Protein AF-A0A564Z6P2-F1 (afdb_monomer_lite)

Foldseek 3Di:
DLVVVVVVVPVVPVPDPDPDDDPLVVVLLVLLVPDDDDDDPPDPDPVLNNVSLSSLLCLLVAADPVDRVHHPLVSNLSSLVSLLSLLLDALQPPDPHSVSSLSSLLSLLLSLLVQLQHPDPSSNVSSLVSLLSSLQSLLVQLPDDDDPVNVDDPVRSVSSNVRSLVSCCSRPVPRNVVSLVVQCVPDDDPSNLSSLSSLVSNLVRCCVRYPVSVLVVLQADPPDPVDPPDDHSGLSVLCSDPDPVSVVSSVVSVVVCVVPVVVSVVVVVVVVVPPD

InterPro domains:
  IPR052575 Small subunit processome component 20 [PTHR17695] (49-258)

pLDDT: mean 75.29, std 18.82, range [30.3, 97.62]

Organism: Hymenolepis diminuta (NCBI:txid6216)

Structure (mmCIF, N/CA/C/O backbone):
data_AF-A0A564Z6P2-F1
#
_entry.id   AF-A0A564Z6P2-F1
#
loop_
_atom_site.group_PDB
_atom_site.id
_atom_site.type_symbol
_atom_site.label_atom_id
_atom_site.label_alt_id
_atom_site.label_comp_id
_atom_site.label_asym_id
_atom_site.label_entity_id
_atom_site.label_seq_id
_atom_site.pdbx_PDB_ins_code
_atom_site.Cartn_x
_atom_site.Cartn_y
_atom_site.Cartn_z
_atom_site.occupancy
_atom_site.B_iso_or_equiv
_atom_site.auth_seq_id
_atom_site.auth_comp_id
_atom_site.auth_asym_id
_atom_site.auth_atom_id
_atom_site.pdbx_PDB_model_num
ATOM 1 N N . GLN A 1 1 ? 8.360 -8.375 20.225 1.00 31.91 1 GLN A N 1
ATOM 2 C CA . GLN A 1 1 ? 7.892 -7.051 20.701 1.00 31.91 1 GLN A CA 1
ATOM 3 C C . GLN A 1 1 ? 6.413 -6.813 20.375 1.00 31.91 1 GLN A C 1
ATOM 5 O O . GLN A 1 1 ? 5.662 -6.619 21.317 1.00 31.91 1 GLN A O 1
ATOM 10 N N . LEU A 1 2 ? 5.945 -6.955 19.123 1.00 31.48 2 LEU A N 1
ATOM 11 C CA . LEU A 1 2 ? 4.514 -6.804 18.780 1.00 31.48 2 LEU A CA 1
ATOM 12 C C . LEU A 1 2 ? 3.583 -7.790 19.532 1.00 31.48 2 LEU A C 1
ATOM 14 O O . LEU A 1 2 ? 2.595 -7.378 20.128 1.00 31.48 2 LEU A O 1
ATOM 18 N N . LEU A 1 3 ? 3.962 -9.073 19.610 1.00 30.94 3 LEU A N 1
ATOM 19 C CA . LEU A 1 3 ? 3.243 -10.108 20.378 1.00 30.94 3 LEU A CA 1
ATOM 20 C C . LEU A 1 3 ? 3.207 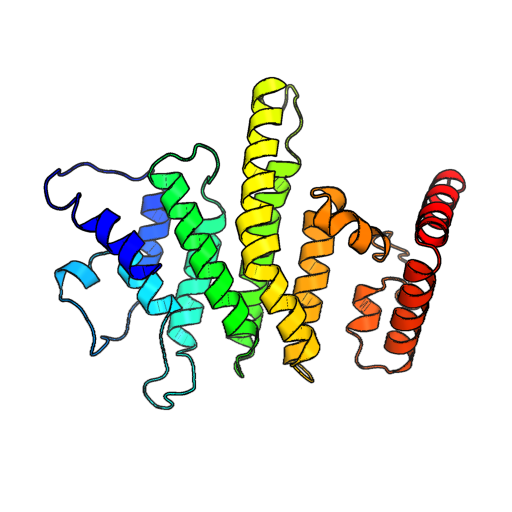-9.836 21.898 1.00 30.94 3 LEU A C 1
ATOM 22 O O . LEU A 1 3 ? 2.240 -10.186 22.565 1.00 30.94 3 LEU A O 1
ATOM 26 N N . SER A 1 4 ? 4.224 -9.156 22.441 1.00 30.30 4 SER A N 1
ATOM 27 C CA . SER A 1 4 ? 4.278 -8.752 23.856 1.00 30.30 4 SER A CA 1
ATOM 28 C C . SER A 1 4 ? 3.384 -7.536 24.135 1.00 30.30 4 SER A C 1
ATOM 30 O O . SER A 1 4 ? 2.721 -7.493 25.168 1.00 30.30 4 SER A O 1
ATOM 32 N N . CYS A 1 5 ? 3.274 -6.595 23.189 1.00 34.38 5 CYS A N 1
ATOM 33 C CA . CYS A 1 5 ? 2.309 -5.495 23.276 1.00 34.38 5 CYS A CA 1
ATOM 34 C C . CYS A 1 5 ? 0.852 -5.982 23.191 1.00 34.38 5 CYS A C 1
ATOM 36 O O . CYS A 1 5 ? -0.020 -5.406 23.836 1.00 34.38 5 CYS A O 1
ATOM 38 N N . LEU A 1 6 ? 0.591 -7.050 22.432 1.00 39.44 6 LEU A N 1
ATOM 39 C CA . LEU A 1 6 ? -0.745 -7.630 22.261 1.00 39.44 6 LEU A CA 1
ATOM 40 C C . LEU A 1 6 ? -1.160 -8.537 23.433 1.00 39.44 6 LEU A C 1
ATOM 42 O O . LEU A 1 6 ? -2.331 -8.528 23.811 1.00 39.44 6 LEU A O 1
ATOM 46 N N . GLY A 1 7 ? -0.211 -9.234 24.074 1.00 37.19 7 GLY A N 1
ATOM 47 C CA . GLY A 1 7 ? -0.461 -10.011 25.297 1.00 37.19 7 GLY A CA 1
ATOM 48 C C . GLY A 1 7 ? -1.018 -9.163 26.448 1.00 37.19 7 GLY A C 1
ATOM 49 O O . GLY A 1 7 ? -1.955 -9.576 27.126 1.00 37.19 7 GLY A O 1
ATOM 50 N N . ASN A 1 8 ? -0.548 -7.920 26.591 1.00 36.16 8 ASN A N 1
ATOM 51 C CA . ASN A 1 8 ? -1.037 -6.995 27.621 1.00 36.16 8 ASN A CA 1
ATOM 52 C C . ASN A 1 8 ? -2.489 -6.529 27.400 1.00 36.16 8 ASN A C 1
ATOM 54 O O . ASN A 1 8 ? -3.161 -6.149 28.354 1.00 36.16 8 ASN A O 1
ATOM 58 N N . ILE A 1 9 ? -3.000 -6.569 26.164 1.00 44.66 9 ILE A N 1
ATOM 59 C CA . ILE A 1 9 ? -4.391 -6.190 25.855 1.00 44.66 9 ILE A CA 1
ATOM 60 C C . ILE A 1 9 ? -5.368 -7.305 26.266 1.00 44.66 9 ILE A C 1
ATOM 62 O O . ILE A 1 9 ? -6.532 -7.022 26.562 1.00 44.66 9 ILE A O 1
ATOM 66 N N . TYR A 1 10 ? -4.898 -8.556 26.314 1.00 39.75 10 TYR A N 1
ATOM 67 C CA . TYR A 1 10 ? -5.713 -9.733 26.614 1.00 39.75 10 TYR A CA 1
ATOM 68 C C . TYR A 1 10 ? -5.766 -10.054 28.116 1.00 39.75 10 TYR A C 1
ATOM 70 O O . TYR A 1 10 ? -6.850 -10.292 28.647 1.00 39.75 10 TYR A O 1
ATOM 78 N N . SER A 1 11 ? -4.640 -9.951 28.835 1.00 35.09 11 SER A N 1
ATOM 79 C CA . SER A 1 11 ? -4.571 -10.249 30.280 1.00 35.09 11 SER A CA 1
ATOM 80 C C . SER A 1 11 ? -5.412 -9.315 31.161 1.00 35.09 11 SER A C 1
ATOM 82 O O . SER A 1 11 ? -5.701 -9.642 32.305 1.00 35.09 11 SER A O 1
ATOM 84 N N . LEU A 1 12 ? -5.843 -8.165 30.637 1.00 38.16 12 LEU A N 1
ATOM 85 C CA . LEU A 1 12 ? -6.730 -7.231 31.338 1.00 38.16 12 LEU A CA 1
ATOM 86 C C . LEU A 1 12 ? -8.229 -7.574 31.211 1.00 38.16 12 LEU A C 1
ATOM 88 O O . LEU A 1 12 ? -9.036 -6.925 31.868 1.00 38.16 12 LEU A O 1
ATOM 92 N N . LYS A 1 13 ? -8.635 -8.536 30.362 1.00 47.41 13 LYS A N 1
ATOM 93 C CA . LYS A 1 13 ? -10.031 -8.620 29.876 1.00 47.41 13 LYS A CA 1
ATOM 94 C C . LYS A 1 13 ? -10.827 -9.885 30.200 1.00 47.41 13 LYS A C 1
ATOM 96 O O . LYS A 1 13 ? -12.046 -9.823 30.065 1.00 47.41 13 LYS A O 1
ATOM 101 N N . SER A 1 14 ? -10.233 -10.983 30.679 1.00 38.91 14 SER A N 1
ATOM 102 C CA . SER A 1 14 ? -11.056 -12.121 31.145 1.00 38.91 14 SER A CA 1
ATOM 103 C C . SER A 1 14 ? -11.848 -11.807 32.428 1.00 38.91 14 SER A C 1
ATOM 105 O O . SER A 1 14 ? -12.717 -12.579 32.816 1.00 38.91 14 SER A O 1
ATOM 107 N N . ILE A 1 15 ? -11.602 -10.650 33.055 1.00 42.78 15 ILE A N 1
ATOM 108 C CA . ILE A 1 15 ? -12.163 -10.276 34.357 1.00 42.78 15 ILE A CA 1
ATOM 109 C C . ILE A 1 15 ? -13.481 -9.466 34.252 1.00 42.78 15 ILE A C 1
ATOM 111 O O . ILE A 1 15 ? -14.195 -9.396 35.245 1.00 42.78 15 ILE A O 1
ATOM 115 N N . GLN A 1 16 ? -13.854 -8.859 33.106 1.00 37.84 16 GLN A N 1
ATOM 116 C CA . GLN A 1 16 ? -14.846 -7.750 33.130 1.00 37.84 16 GLN A CA 1
ATOM 117 C C . GLN A 1 16 ? -16.094 -7.804 32.221 1.00 37.84 16 GLN A C 1
ATOM 119 O O . GLN A 1 16 ? -16.917 -6.907 32.327 1.00 37.84 16 GLN A O 1
ATOM 124 N N . GLY A 1 17 ? -16.324 -8.822 31.386 1.00 38.78 17 GLY A N 1
ATOM 125 C CA . GLY A 1 17 ? -17.671 -9.075 30.820 1.00 38.78 17 GLY A CA 1
ATOM 126 C C . GLY A 1 17 ? -18.332 -7.991 29.935 1.00 38.78 17 GLY A C 1
ATOM 127 O O . GLY A 1 17 ? -19.520 -8.107 29.648 1.00 38.78 17 GLY A O 1
ATOM 128 N N . GLU A 1 18 ? -17.617 -6.962 29.471 1.00 43.44 18 GLU A N 1
ATOM 129 C CA . GLU A 1 18 ? -18.183 -5.892 28.630 1.00 43.44 18 GLU A CA 1
ATOM 130 C C . GLU A 1 18 ? -18.050 -6.165 27.119 1.00 43.44 18 GLU A C 1
ATOM 132 O O . GLU A 1 18 ? -17.009 -6.620 26.630 1.00 43.44 18 GLU A O 1
ATOM 137 N N . CYS A 1 19 ? -19.093 -5.823 26.351 1.00 45.69 19 CYS A N 1
ATOM 138 C CA . CYS A 1 19 ? -19.063 -5.840 24.886 1.00 45.69 19 CYS A CA 1
ATOM 139 C C . CYS A 1 19 ? -18.307 -4.597 24.378 1.00 45.69 19 CYS A C 1
ATOM 141 O O . CYS A 1 19 ? -18.833 -3.489 24.378 1.00 45.69 19 CYS A O 1
ATOM 143 N N . LEU A 1 20 ? -17.037 -4.793 24.012 1.00 49.66 20 LEU A N 1
ATOM 144 C CA . LEU A 1 20 ? -16.017 -3.744 23.833 1.00 49.66 20 LEU A CA 1
ATOM 145 C C . LEU A 1 20 ? -15.737 -3.350 22.372 1.00 49.66 20 LEU A C 1
ATOM 147 O O . LEU A 1 20 ? -14.661 -2.825 22.099 1.00 49.66 20 LEU A O 1
ATOM 151 N N . PHE A 1 21 ? -16.620 -3.681 21.430 1.00 51.44 21 PHE A N 1
ATOM 152 C CA . PHE A 1 21 ? -16.407 -3.384 20.013 1.00 51.44 21 PHE A CA 1
ATOM 153 C C . PHE A 1 21 ? -17.679 -2.842 19.376 1.00 51.44 21 PHE A C 1
ATOM 155 O O . PHE A 1 21 ? -18.765 -3.370 19.633 1.00 51.44 21 PHE A O 1
ATOM 162 N N . SER A 1 22 ? -17.539 -1.841 18.503 1.00 54.50 22 SER A N 1
ATOM 163 C CA . SER A 1 22 ? -18.639 -1.429 17.626 1.00 54.50 22 SER A CA 1
ATOM 164 C C . SER A 1 22 ? -19.173 -2.629 16.826 1.00 54.50 22 SER A C 1
ATOM 166 O O . SER A 1 22 ? -18.450 -3.590 16.534 1.00 54.50 22 SER A O 1
ATOM 168 N N . THR A 1 23 ? -20.451 -2.586 16.451 1.00 56.47 23 THR A N 1
ATOM 169 C CA . THR A 1 23 ? -21.117 -3.642 15.672 1.00 56.47 23 THR A CA 1
ATOM 170 C C . THR A 1 23 ? -20.386 -3.972 14.372 1.00 56.47 23 THR A C 1
ATOM 172 O O . THR A 1 23 ? -20.382 -5.121 13.932 1.00 56.47 23 THR A O 1
ATOM 175 N N . GLU A 1 24 ? -19.731 -2.985 13.771 1.00 53.59 24 GLU A N 1
ATOM 176 C CA . GLU A 1 24 ? -18.976 -3.078 12.524 1.00 53.59 24 GLU A CA 1
ATOM 177 C C . GLU A 1 24 ? -17.649 -3.809 12.745 1.00 53.59 24 GLU A C 1
ATOM 179 O O . GLU A 1 24 ? -17.334 -4.745 12.009 1.00 53.59 24 GLU A O 1
ATOM 184 N N . ILE A 1 25 ? -16.914 -3.458 13.809 1.00 57.94 25 ILE A N 1
ATOM 185 C CA . ILE A 1 25 ? -15.687 -4.165 14.200 1.00 57.94 25 ILE A CA 1
ATOM 186 C C . ILE A 1 25 ? -16.019 -5.613 14.561 1.00 57.94 25 ILE A C 1
ATOM 188 O O . ILE A 1 25 ? -15.334 -6.537 14.129 1.00 57.94 25 ILE A O 1
ATOM 192 N N . PHE A 1 26 ? -17.102 -5.833 15.305 1.00 57.28 26 PHE A N 1
ATOM 193 C CA . PHE A 1 26 ? -17.542 -7.171 15.678 1.00 57.28 26 PHE A CA 1
ATOM 194 C C . PHE A 1 26 ? -17.908 -8.025 14.454 1.00 57.28 26 PHE A C 1
ATOM 196 O O . PHE A 1 26 ? -17.485 -9.175 14.370 1.00 57.28 26 PHE A O 1
ATOM 203 N N . LYS A 1 27 ? -18.624 -7.467 13.467 1.00 59.59 27 LYS A N 1
ATOM 204 C CA . LYS A 1 27 ? -18.934 -8.155 12.200 1.00 59.59 27 LYS A CA 1
ATOM 205 C C . LYS A 1 27 ? -17.674 -8.495 11.399 1.00 59.59 27 LYS A C 1
ATOM 207 O O . LYS A 1 27 ? -17.556 -9.625 10.934 1.00 59.59 27 LYS A O 1
ATOM 212 N N . ALA A 1 28 ? -16.717 -7.574 11.290 1.00 57.81 28 ALA A N 1
ATOM 213 C CA . ALA A 1 28 ? -15.449 -7.839 10.607 1.00 57.81 28 ALA A CA 1
ATOM 214 C C . ALA A 1 28 ? -14.623 -8.922 11.332 1.00 57.81 28 ALA A C 1
ATOM 216 O O . ALA A 1 28 ? -14.068 -9.828 10.712 1.00 57.81 28 ALA A O 1
ATOM 217 N N . LEU A 1 29 ? -14.612 -8.898 12.666 1.00 61.22 29 LEU A N 1
ATOM 218 C CA . LEU A 1 29 ? -13.978 -9.929 13.488 1.00 61.22 29 LEU A CA 1
ATOM 219 C C . LEU A 1 29 ? -14.707 -11.286 13.391 1.00 61.22 29 LEU A C 1
ATOM 221 O O . LEU A 1 29 ? -14.060 -12.333 13.432 1.00 61.22 29 LEU A O 1
ATOM 225 N N . LEU A 1 30 ? -16.028 -11.320 13.195 1.00 58.06 30 LEU A N 1
ATOM 226 C CA . LEU A 1 30 ? -16.757 -12.570 12.944 1.00 58.06 30 LEU A CA 1
ATOM 227 C C . LEU A 1 30 ? -16.314 -13.259 11.647 1.00 58.06 30 LEU A C 1
ATOM 229 O O . LEU A 1 30 ? -16.240 -14.487 11.622 1.00 58.06 30 LEU A O 1
ATOM 233 N N . VAL A 1 31 ? -15.956 -12.502 10.605 1.00 59.19 31 VAL A N 1
ATOM 234 C CA . VAL A 1 31 ? -15.393 -13.072 9.367 1.00 59.19 31 VAL A CA 1
ATOM 235 C C . VAL A 1 31 ? -14.100 -13.832 9.673 1.00 59.19 31 VAL A C 1
ATOM 237 O O . VAL A 1 31 ? -13.973 -14.998 9.306 1.00 59.19 31 VAL A O 1
ATOM 240 N N . VAL A 1 32 ? -13.193 -13.231 10.450 1.00 57.91 32 VAL A N 1
ATOM 241 C CA . VAL A 1 32 ? -11.952 -13.879 10.921 1.00 57.91 32 VAL A CA 1
ATOM 242 C C . VAL A 1 32 ? -12.253 -15.104 11.793 1.00 57.91 32 VAL A C 1
ATOM 244 O O . VAL A 1 32 ? -11.588 -16.139 11.694 1.00 57.91 32 VAL A O 1
ATOM 247 N N . ARG A 1 33 ? -13.272 -15.027 12.659 1.00 54.59 33 ARG A N 1
ATOM 248 C CA . ARG A 1 33 ? -13.681 -16.160 13.502 1.00 54.59 33 ARG A CA 1
ATOM 249 C C . ARG A 1 33 ? -14.113 -17.359 12.660 1.00 54.59 33 ARG A C 1
ATOM 251 O O . ARG A 1 33 ? -13.763 -18.479 13.025 1.00 54.59 33 ARG A O 1
ATOM 258 N N . ASN A 1 34 ? -14.813 -17.129 11.556 1.00 60.84 34 ASN A N 1
ATOM 259 C CA . ASN A 1 34 ? -15.370 -18.188 10.717 1.00 60.84 34 ASN A CA 1
ATOM 260 C C . ASN A 1 34 ? -14.343 -18.838 9.771 1.00 60.84 34 ASN A C 1
ATOM 262 O O . ASN A 1 34 ? -14.618 -19.906 9.233 1.00 60.84 34 ASN A O 1
ATOM 266 N N . GLN A 1 35 ? -13.160 -18.244 9.588 1.00 61.97 35 GLN A N 1
ATOM 267 C CA . GLN A 1 35 ? -12.087 -18.832 8.775 1.00 61.97 35 GLN A CA 1
ATOM 268 C C . GLN A 1 35 ? -11.478 -20.064 9.462 1.00 61.97 35 GLN A C 1
ATOM 270 O O . GLN A 1 35 ? -11.296 -20.069 10.677 1.00 61.97 35 GLN A O 1
ATOM 275 N N . GLN A 1 36 ? -11.149 -21.126 8.727 1.00 57.19 36 GLN A N 1
ATOM 276 C CA . GLN A 1 36 ? -10.452 -22.272 9.319 1.00 57.19 36 GLN A CA 1
ATOM 277 C C . GLN A 1 36 ? -8.963 -21.955 9.476 1.00 57.19 36 GLN A C 1
ATOM 279 O O . GLN A 1 36 ? -8.288 -21.608 8.511 1.00 57.19 36 GLN A O 1
ATOM 284 N N . VAL A 1 37 ? -8.460 -22.078 10.705 1.00 58.84 37 VAL A N 1
ATOM 285 C CA . VAL A 1 37 ? -7.025 -22.006 10.984 1.00 58.84 37 VAL A CA 1
ATOM 286 C C . VAL A 1 37 ? -6.546 -23.408 11.260 1.00 58.84 37 VAL A C 1
ATOM 288 O O . VAL A 1 37 ? -7.061 -24.081 12.153 1.00 58.84 37 VAL A O 1
ATOM 291 N N . ASP A 1 38 ? -5.567 -23.829 10.477 1.00 57.47 38 ASP A N 1
ATOM 292 C CA . ASP A 1 38 ? -4.879 -25.082 10.705 1.00 57.47 38 ASP A CA 1
ATOM 293 C C . ASP A 1 38 ? -4.259 -25.079 12.112 1.00 57.47 38 ASP A C 1
ATOM 295 O O . ASP A 1 38 ? -3.563 -24.121 12.464 1.00 57.47 38 ASP A O 1
ATOM 299 N N . PRO A 1 39 ? -4.476 -26.125 12.930 1.00 54.28 39 PRO A N 1
ATOM 300 C CA . PRO A 1 39 ? -3.951 -26.164 14.287 1.00 54.28 39 PRO A CA 1
ATOM 301 C C . PRO A 1 39 ? -2.424 -26.062 14.245 1.00 54.28 39 PRO A C 1
ATOM 303 O O . PRO A 1 39 ? -1.736 -26.912 13.672 1.00 54.28 39 PRO A O 1
ATOM 306 N N . SER A 1 40 ? -1.893 -24.980 14.817 1.00 52.44 40 SER A N 1
ATOM 307 C CA . SER A 1 40 ? -0.451 -24.800 14.972 1.00 52.44 40 SER A CA 1
ATOM 308 C C . SER A 1 40 ? 0.030 -25.617 16.171 1.00 52.44 40 SER A C 1
ATOM 310 O O . SER A 1 40 ? -0.606 -25.603 17.224 1.00 52.44 40 SER A O 1
ATOM 312 N N . SER A 1 41 ? 1.185 -26.272 16.056 1.00 46.22 41 SER A N 1
ATOM 313 C CA . SER A 1 41 ? 1.823 -26.994 17.171 1.00 46.22 41 SER A CA 1
ATOM 314 C C . SER A 1 41 ? 2.316 -26.077 18.305 1.00 46.22 41 SER A C 1
ATOM 316 O O . SER A 1 41 ? 2.769 -26.571 19.332 1.00 46.22 41 SER A O 1
ATOM 318 N N . VAL A 1 42 ? 2.216 -24.751 18.138 1.00 49.88 42 VAL A N 1
ATOM 319 C CA . VAL A 1 42 ? 2.654 -23.714 19.092 1.00 49.88 42 VAL A CA 1
ATOM 320 C C . VAL A 1 42 ? 1.449 -22.931 19.647 1.00 49.88 42 VAL A C 1
ATOM 322 O O . VAL A 1 42 ? 1.557 -21.759 20.004 1.00 49.88 42 VAL A O 1
ATOM 325 N N . SER A 1 43 ? 0.271 -23.560 19.689 1.00 48.22 43 SER A N 1
ATOM 326 C CA . SER A 1 43 ? -0.935 -22.942 20.241 1.00 48.22 43 SER A CA 1
ATOM 327 C C . SER A 1 43 ? -0.825 -22.789 21.770 1.00 48.22 43 SER A C 1
ATOM 329 O O . SER A 1 43 ? -0.627 -23.786 22.464 1.00 48.22 43 SER A O 1
ATOM 331 N N . PRO A 1 44 ? -0.984 -21.576 22.335 1.00 51.78 44 PRO A N 1
ATOM 332 C CA . PRO A 1 44 ? -0.965 -21.326 23.777 1.00 51.78 44 PRO A CA 1
ATOM 333 C C . PRO A 1 44 ? -2.252 -21.791 24.492 1.00 51.78 44 PRO A C 1
ATOM 335 O O . PRO A 1 44 ? -2.469 -21.429 25.647 1.00 51.78 44 PRO A O 1
ATOM 338 N N . GLY A 1 45 ? -3.101 -22.592 23.832 1.00 52.72 45 GLY A N 1
ATOM 339 C CA . GLY A 1 45 ? -4.273 -23.255 24.409 1.00 52.72 45 GLY A CA 1
ATOM 340 C C . GLY A 1 45 ? -5.611 -22.854 23.771 1.00 52.72 45 GLY A C 1
ATOM 341 O O . GLY A 1 45 ? -5.730 -21.836 23.088 1.00 52.72 45 GLY A O 1
ATOM 342 N N . ALA A 1 46 ? -6.656 -23.641 24.053 1.00 54.66 46 ALA A N 1
ATOM 343 C CA . ALA A 1 46 ? -7.991 -23.522 23.446 1.00 54.66 46 ALA A CA 1
ATOM 344 C C . ALA A 1 46 ? -8.724 -22.192 23.735 1.00 54.66 46 ALA A C 1
ATOM 346 O O . ALA A 1 46 ? -9.635 -21.807 23.002 1.00 54.66 46 ALA A O 1
ATOM 347 N N . GLU A 1 47 ? -8.357 -21.471 24.799 1.00 49.94 47 GLU A N 1
ATOM 348 C CA . GLU A 1 47 ? -8.910 -20.139 25.085 1.00 49.94 47 GLU A CA 1
ATOM 349 C C . GLU A 1 47 ? -8.288 -19.039 24.217 1.00 49.94 47 GLU A C 1
ATOM 351 O O . GLU A 1 47 ? -8.983 -18.101 23.827 1.00 49.94 47 GLU A O 1
ATOM 356 N N . PHE A 1 48 ? -7.009 -19.165 23.858 1.00 50.53 48 PHE A N 1
ATOM 357 C CA . PHE A 1 48 ? -6.330 -18.226 22.963 1.00 50.53 48 PHE A CA 1
ATOM 358 C C . PHE A 1 48 ? -6.773 -18.402 21.509 1.00 50.53 48 PHE A C 1
ATOM 360 O O . PHE A 1 48 ? -6.901 -17.418 20.785 1.00 50.53 48 PHE A O 1
ATOM 367 N N . GLU A 1 49 ? -7.103 -19.624 21.094 1.00 49.97 49 GLU A N 1
ATOM 368 C CA . GLU A 1 49 ? -7.671 -19.908 19.767 1.00 49.97 49 GLU A CA 1
ATOM 369 C C . GLU A 1 49 ? -9.062 -19.283 19.559 1.00 49.97 49 GLU A C 1
ATOM 371 O O . GLU A 1 49 ? -9.459 -18.997 18.428 1.00 49.97 49 GLU A O 1
ATOM 376 N N . LYS A 1 50 ? -9.790 -18.994 20.649 1.00 53.22 50 LYS A N 1
ATOM 377 C CA . LYS A 1 50 ? -11.052 -18.234 20.611 1.00 53.22 50 LYS A CA 1
ATOM 378 C C . LYS A 1 50 ? -10.830 -16.726 20.442 1.00 53.22 50 LYS A C 1
ATOM 380 O O . LYS A 1 50 ? -11.773 -16.012 20.094 1.00 53.22 50 LYS A O 1
ATOM 385 N N . CYS A 1 51 ? -9.611 -16.226 20.659 1.00 66.75 51 CYS A N 1
ATOM 386 C CA . CYS A 1 51 ? -9.273 -14.823 20.461 1.00 66.75 51 CYS A CA 1
ATOM 387 C C . CYS A 1 51 ? -9.076 -14.531 18.969 1.00 66.75 51 CYS A C 1
ATOM 389 O O . CYS A 1 51 ? -8.083 -14.905 18.350 1.00 66.75 51 CYS A O 1
ATOM 391 N N . ILE A 1 52 ? -10.026 -13.800 18.391 1.00 68.06 52 ILE A N 1
ATOM 392 C CA . ILE A 1 52 ? -10.066 -13.486 16.958 1.00 68.06 52 ILE A CA 1
ATOM 393 C C . ILE A 1 52 ? -8.818 -12.707 16.504 1.00 68.06 52 ILE A C 1
ATOM 395 O O . ILE A 1 52 ? -8.290 -12.946 15.422 1.00 68.06 52 ILE A O 1
ATOM 399 N N . ILE A 1 53 ? -8.310 -11.803 17.344 1.00 71.88 53 ILE A N 1
ATOM 400 C CA . ILE A 1 53 ? -7.099 -11.023 17.046 1.00 71.88 53 ILE A CA 1
ATOM 401 C C . ILE A 1 53 ? -5.874 -11.938 17.027 1.00 71.88 53 ILE A C 1
ATOM 403 O O . ILE A 1 53 ? -5.051 -11.845 16.122 1.00 71.88 53 ILE A O 1
ATOM 407 N N . TYR A 1 54 ? -5.761 -12.839 18.008 1.00 71.50 54 TYR A N 1
ATOM 408 C CA . TYR A 1 54 ? -4.683 -13.824 18.050 1.00 71.50 54 TYR A CA 1
ATOM 409 C C . TYR A 1 54 ? -4.714 -14.707 16.802 1.00 71.50 54 TYR A C 1
ATOM 411 O O . TYR A 1 54 ? -3.705 -14.840 16.117 1.00 71.50 54 TYR A O 1
ATOM 419 N N . LYS A 1 55 ? -5.902 -15.199 16.443 1.00 74.56 55 LYS A N 1
ATOM 420 C CA . LYS A 1 55 ? -6.140 -15.964 15.222 1.00 74.56 55 LYS A CA 1
ATOM 421 C C . LYS A 1 55 ? -5.674 -15.216 13.969 1.00 74.56 55 LYS A C 1
ATOM 423 O O . LYS A 1 55 ? -4.898 -15.767 13.197 1.00 74.56 55 LYS A O 1
ATOM 428 N N . LEU A 1 56 ? -6.065 -13.949 13.801 1.00 81.12 56 LEU A N 1
ATOM 429 C CA . LEU A 1 56 ? -5.617 -13.113 12.681 1.00 81.12 56 LEU A CA 1
ATOM 430 C C . LEU A 1 56 ? -4.092 -12.991 12.622 1.00 81.12 56 LEU A C 1
ATOM 432 O O . LEU A 1 56 ? -3.495 -13.139 11.560 1.00 81.12 56 LEU A O 1
ATOM 436 N N . LEU A 1 57 ? -3.448 -12.753 13.762 1.00 80.81 57 LEU A N 1
ATOM 437 C CA . LEU A 1 57 ? -1.994 -12.624 13.838 1.00 80.81 57 LEU A CA 1
ATOM 438 C C . LEU A 1 57 ? -1.275 -13.944 13.541 1.00 80.81 57 LEU A C 1
ATOM 440 O O . LEU A 1 57 ? -0.229 -13.924 12.895 1.00 80.81 57 LEU A O 1
ATOM 444 N N . CYS A 1 58 ? -1.831 -15.078 13.970 1.00 80.06 58 CYS A N 1
ATOM 445 C CA . CYS A 1 58 ? -1.328 -16.404 13.619 1.00 80.06 58 CYS A CA 1
ATOM 446 C C . CYS A 1 58 ? -1.410 -16.650 12.115 1.00 80.06 58 CYS A C 1
ATOM 448 O O . CYS A 1 58 ? -0.430 -17.105 11.534 1.00 80.06 58 CYS A O 1
ATOM 450 N N . MET A 1 59 ? -2.526 -16.286 11.479 1.00 83.12 59 MET A N 1
ATOM 451 C CA . MET A 1 59 ? -2.667 -16.392 10.027 1.00 83.12 59 MET A CA 1
ATOM 452 C C . MET A 1 59 ? -1.689 -15.467 9.288 1.00 83.12 59 MET A C 1
ATOM 454 O O . MET A 1 59 ? -1.068 -15.881 8.318 1.00 83.12 59 MET A O 1
ATOM 458 N N . LEU A 1 60 ? -1.471 -14.235 9.766 1.00 84.38 60 LEU A N 1
ATOM 459 C CA . LEU A 1 60 ? -0.486 -13.310 9.177 1.00 84.38 60 LEU A CA 1
ATOM 460 C C . LEU A 1 60 ? 0.966 -13.771 9.345 1.00 84.38 60 LEU A C 1
ATOM 462 O O . LEU A 1 60 ? 1.824 -13.372 8.554 1.00 84.38 60 LEU A O 1
ATOM 466 N N . ASN A 1 61 ? 1.241 -14.562 10.382 1.00 83.12 61 ASN A N 1
ATOM 467 C CA . ASN A 1 61 ? 2.558 -15.097 10.714 1.00 83.12 61 ASN A CA 1
ATOM 468 C C . ASN A 1 61 ? 2.678 -16.599 10.403 1.00 83.12 61 ASN A C 1
ATOM 470 O O . ASN A 1 61 ? 3.557 -17.272 10.938 1.00 83.12 61 ASN A O 1
ATOM 474 N N . SER A 1 62 ? 1.794 -17.139 9.567 1.00 83.19 62 SER A N 1
ATOM 475 C CA . SER A 1 62 ? 1.791 -18.556 9.226 1.00 83.19 62 SER A CA 1
ATOM 476 C C . SER A 1 62 ? 2.956 -18.907 8.293 1.00 83.19 62 SER A C 1
ATOM 478 O O . SER A 1 62 ? 3.383 -18.106 7.443 1.00 83.19 62 SER A O 1
ATOM 480 N N . TRP A 1 63 ? 3.474 -20.120 8.469 1.00 82.88 63 TRP A N 1
ATOM 481 C CA . TRP A 1 63 ? 4.570 -20.710 7.702 1.00 82.88 63 TRP A CA 1
ATOM 482 C C . TRP A 1 63 ? 4.141 -22.077 7.185 1.00 82.88 63 TRP A C 1
ATOM 484 O O . TRP A 1 63 ? 3.350 -22.767 7.831 1.00 82.88 63 TRP A O 1
ATOM 494 N N . SER A 1 64 ? 4.648 -22.454 6.016 1.00 78.81 64 SER A N 1
ATOM 495 C CA . SER A 1 64 ? 4.315 -23.719 5.382 1.00 78.81 64 SER A CA 1
ATOM 496 C C . SER A 1 64 ? 4.810 -24.889 6.228 1.00 78.81 64 SER A C 1
ATOM 498 O O . SER A 1 64 ? 5.952 -24.922 6.688 1.00 78.81 64 SER A O 1
ATOM 500 N N . LYS A 1 65 ? 3.940 -25.889 6.397 1.00 76.06 65 LYS A N 1
ATOM 501 C CA . LYS A 1 65 ? 4.263 -27.140 7.097 1.00 76.06 65 LYS A CA 1
ATOM 502 C C . LYS A 1 65 ? 5.232 -28.020 6.301 1.00 76.06 65 LYS A C 1
ATOM 504 O O . LYS A 1 65 ? 5.945 -28.819 6.898 1.00 76.06 65 LYS A O 1
ATOM 509 N N . SER A 1 66 ? 5.248 -27.892 4.972 1.00 73.38 66 SER A N 1
ATOM 510 C CA . SER A 1 66 ? 6.097 -28.689 4.077 1.00 73.38 66 SER A CA 1
ATOM 511 C C . SER A 1 66 ? 7.435 -28.020 3.759 1.00 73.38 66 SER A C 1
ATOM 513 O O . SER A 1 66 ? 8.410 -28.712 3.470 1.00 73.38 66 SER A O 1
ATOM 515 N N . HIS A 1 67 ? 7.502 -26.688 3.833 1.00 73.62 67 HIS A N 1
ATOM 516 C CA . HIS A 1 67 ? 8.691 -25.906 3.500 1.00 73.62 67 HIS A CA 1
ATOM 517 C C . HIS A 1 67 ? 8.892 -24.794 4.532 1.00 73.62 67 HIS A C 1
ATOM 519 O O . HIS A 1 67 ? 8.245 -23.755 4.456 1.00 73.62 67 HIS A O 1
ATOM 525 N N . LEU A 1 68 ? 9.816 -24.998 5.475 1.00 66.31 68 LEU A N 1
ATOM 526 C CA . LEU A 1 68 ? 10.057 -24.074 6.595 1.00 66.31 68 LEU A CA 1
ATOM 527 C C . LEU A 1 68 ? 10.424 -22.645 6.154 1.00 66.31 68 LEU A C 1
ATOM 529 O O . LEU A 1 68 ? 10.124 -21.693 6.867 1.00 66.31 68 LEU A O 1
ATOM 533 N N . ASP A 1 69 ? 11.017 -22.492 4.969 1.00 72.00 69 ASP A N 1
ATOM 534 C CA . ASP A 1 69 ? 11.400 -21.188 4.412 1.00 72.00 69 ASP A CA 1
ATOM 535 C C . ASP A 1 69 ? 10.255 -20.482 3.668 1.00 72.00 69 ASP A C 1
ATOM 537 O O . ASP A 1 69 ? 10.407 -19.345 3.211 1.00 72.00 69 ASP A O 1
ATOM 541 N N . MET A 1 70 ? 9.107 -21.148 3.509 1.00 79.19 70 MET A N 1
ATOM 542 C CA . MET A 1 70 ? 7.957 -20.619 2.787 1.00 79.19 70 MET A CA 1
ATOM 543 C C . MET A 1 70 ? 6.827 -20.248 3.729 1.00 79.19 70 MET A C 1
ATOM 545 O O . MET A 1 70 ? 6.576 -20.871 4.757 1.00 79.19 70 MET A O 1
ATOM 549 N N . VAL A 1 71 ? 6.088 -19.228 3.325 1.00 83.69 71 VAL A N 1
ATOM 550 C CA . VAL A 1 71 ? 4.867 -18.815 4.005 1.00 83.69 71 VAL A CA 1
ATOM 551 C C . VAL A 1 71 ? 3.740 -19.790 3.701 1.00 83.69 71 VAL A C 1
ATOM 553 O O . VAL A 1 71 ? 3.691 -20.359 2.611 1.00 83.69 71 VAL A O 1
ATOM 556 N N . ASP A 1 72 ? 2.806 -19.949 4.633 1.00 86.62 72 ASP A N 1
ATO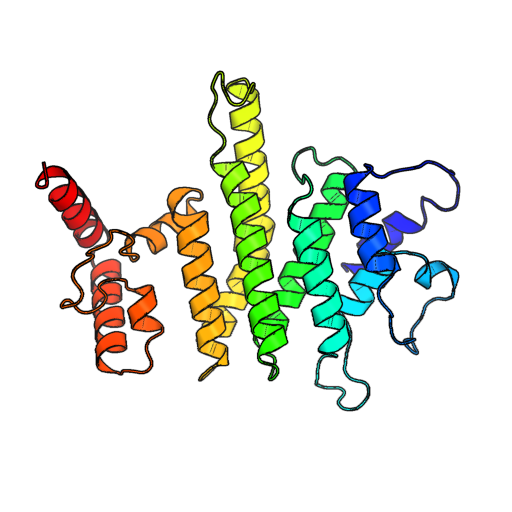M 557 C CA . ASP A 1 72 ? 1.539 -20.600 4.308 1.00 86.62 72 ASP A CA 1
ATOM 558 C C . ASP A 1 72 ? 0.658 -19.592 3.564 1.00 86.62 72 ASP A C 1
ATOM 560 O O . ASP A 1 72 ? 0.062 -18.687 4.158 1.00 86.62 72 ASP A O 1
ATOM 564 N N . ALA A 1 73 ? 0.644 -19.724 2.238 1.00 86.69 73 ALA A N 1
ATOM 565 C CA . ALA A 1 73 ? -0.052 -18.803 1.355 1.00 86.69 73 ALA A CA 1
ATOM 566 C C . ALA A 1 73 ? -1.559 -18.769 1.621 1.00 86.69 73 ALA A C 1
ATOM 568 O O . ALA A 1 73 ? -2.122 -17.683 1.695 1.00 86.69 73 ALA A O 1
ATOM 569 N N . SER A 1 74 ? -2.184 -19.920 1.875 1.00 87.38 74 SER A N 1
ATOM 570 C CA . SER A 1 74 ? -3.632 -20.018 2.094 1.00 87.38 74 SER A CA 1
ATOM 571 C C . SER A 1 74 ? -4.091 -19.251 3.341 1.00 87.38 74 SER A C 1
ATOM 573 O O . SER A 1 74 ? -5.066 -18.490 3.317 1.00 87.38 74 SER A O 1
ATOM 575 N N . GLN A 1 75 ? -3.339 -19.393 4.435 1.00 86.31 75 GLN A N 1
ATOM 576 C CA . GLN A 1 75 ? -3.625 -18.713 5.694 1.00 86.31 75 GLN A CA 1
ATOM 577 C C . GLN A 1 75 ? -3.357 -17.209 5.573 1.00 86.31 75 GLN A C 1
ATOM 579 O O . GLN A 1 75 ? -4.162 -16.396 6.030 1.00 86.31 75 GLN A O 1
ATOM 584 N N . ARG A 1 76 ? -2.268 -16.811 4.900 1.00 88.56 76 ARG A N 1
ATOM 585 C CA . ARG A 1 76 ? -1.971 -15.387 4.683 1.00 88.56 76 ARG A CA 1
ATOM 586 C C . ARG A 1 76 ? -2.954 -14.715 3.737 1.00 88.56 76 ARG A C 1
ATOM 588 O O . ARG A 1 76 ? -3.297 -13.561 3.973 1.00 88.56 76 ARG A O 1
ATOM 595 N N . GLU A 1 77 ? -3.438 -15.416 2.718 1.00 89.69 77 GLU A N 1
ATOM 596 C CA . GLU A 1 77 ? -4.494 -14.916 1.839 1.00 89.69 77 GLU A CA 1
ATOM 597 C C . GLU A 1 77 ? -5.775 -14.659 2.632 1.00 89.69 77 GLU A C 1
ATOM 599 O O . GLU A 1 77 ? -6.289 -13.542 2.625 1.00 89.69 77 GLU A O 1
ATOM 604 N N . SER A 1 78 ? -6.214 -15.640 3.425 1.00 86.19 78 SER A N 1
ATOM 605 C CA . SER A 1 78 ? -7.386 -15.502 4.301 1.00 86.19 78 SER A CA 1
ATOM 606 C C . SER A 1 78 ? -7.258 -14.312 5.260 1.00 86.19 78 SER A C 1
ATOM 608 O O . SER A 1 78 ? -8.211 -13.545 5.445 1.00 86.19 78 SER A O 1
ATOM 610 N N . ALA A 1 79 ? -6.064 -14.111 5.825 1.00 87.62 79 ALA A N 1
ATOM 611 C CA . ALA A 1 79 ? -5.775 -12.979 6.695 1.00 87.62 79 ALA A CA 1
ATOM 612 C C . ALA A 1 79 ? -5.819 -11.633 5.962 1.00 87.62 79 ALA A C 1
ATOM 614 O O . ALA A 1 79 ? -6.400 -10.680 6.478 1.00 87.62 79 ALA A O 1
ATOM 615 N N . LEU A 1 80 ? -5.220 -11.536 4.772 1.00 89.94 80 LEU A N 1
ATOM 616 C CA . LEU A 1 80 ? -5.222 -10.311 3.970 1.00 89.94 80 LEU A CA 1
ATOM 617 C C . LEU A 1 80 ? -6.634 -9.954 3.492 1.00 89.94 80 LEU A C 1
ATOM 619 O O . LEU A 1 80 ? -7.010 -8.786 3.553 1.00 89.94 80 LEU A O 1
ATOM 623 N N . SER A 1 81 ? -7.452 -10.940 3.113 1.00 87.81 81 SER A N 1
ATOM 624 C CA . SER A 1 81 ? -8.869 -10.719 2.805 1.00 87.81 81 SER A CA 1
ATOM 625 C C . SER A 1 81 ? -9.640 -10.178 4.010 1.00 87.81 81 SER A C 1
ATOM 627 O O . SER A 1 81 ? -10.446 -9.266 3.862 1.00 87.81 81 SER A O 1
ATOM 629 N N . ALA A 1 82 ? -9.374 -10.677 5.219 1.00 84.88 82 ALA A N 1
ATOM 630 C CA . ALA A 1 82 ? -9.992 -10.118 6.419 1.00 84.88 82 ALA A CA 1
ATOM 631 C C . ALA A 1 82 ? -9.497 -8.695 6.728 1.00 84.88 82 ALA A C 1
ATOM 633 O O . ALA A 1 82 ? -10.274 -7.837 7.146 1.00 84.88 82 ALA A O 1
ATOM 634 N N . LEU A 1 83 ? -8.210 -8.423 6.504 1.00 89.50 83 LEU A N 1
ATOM 635 C CA . LEU A 1 83 ? -7.638 -7.091 6.686 1.00 89.50 83 LEU A CA 1
ATOM 636 C C . LEU A 1 83 ? -8.228 -6.053 5.718 1.00 89.50 83 LEU A C 1
ATOM 638 O O . LEU A 1 83 ? -8.386 -4.900 6.116 1.00 89.50 83 LEU A O 1
ATOM 642 N N . MET A 1 84 ? -8.601 -6.447 4.495 1.00 87.12 84 MET A N 1
ATOM 643 C CA . MET A 1 84 ? -9.295 -5.572 3.537 1.00 87.12 84 MET A CA 1
ATOM 644 C C . MET A 1 84 ? -10.593 -4.991 4.107 1.00 87.12 84 MET A C 1
ATOM 646 O O . MET A 1 84 ? -10.878 -3.810 3.911 1.00 87.12 84 MET A O 1
ATOM 650 N N . GLU A 1 85 ? -11.352 -5.792 4.855 1.00 82.38 85 GLU A N 1
ATOM 651 C CA . GLU A 1 85 ? -12.566 -5.331 5.536 1.00 82.38 85 GLU A CA 1
ATOM 652 C C . GLU A 1 85 ? -12.231 -4.409 6.716 1.00 82.38 85 GLU A C 1
ATOM 654 O O . GLU A 1 85 ? -12.870 -3.373 6.915 1.00 82.38 85 GLU A O 1
ATOM 659 N N . LEU A 1 86 ? -11.180 -4.745 7.472 1.00 83.81 86 LEU A N 1
ATOM 660 C CA . LEU A 1 86 ? -10.739 -3.970 8.634 1.00 83.81 86 LEU A CA 1
ATOM 661 C C . LEU A 1 86 ? -10.181 -2.588 8.259 1.00 83.81 86 LEU A C 1
ATOM 663 O O . LEU A 1 86 ? -10.266 -1.664 9.070 1.00 83.81 86 LEU A O 1
ATOM 667 N N . CYS A 1 87 ? -9.670 -2.404 7.036 1.00 85.81 87 CYS A N 1
ATOM 668 C CA . CYS A 1 87 ? -9.252 -1.092 6.533 1.00 85.81 87 CYS A CA 1
ATOM 669 C C . CYS A 1 87 ? -10.374 -0.050 6.589 1.00 85.81 87 CYS A C 1
ATOM 671 O O . CYS A 1 87 ? -10.086 1.122 6.796 1.00 85.81 87 CYS A O 1
ATOM 673 N N . ASN A 1 88 ? -11.639 -0.450 6.430 1.00 81.44 88 ASN A N 1
ATOM 674 C CA . ASN A 1 88 ? -12.768 0.487 6.396 1.00 81.44 88 ASN A CA 1
ATOM 675 C C . ASN A 1 88 ? -13.157 1.018 7.785 1.00 81.44 88 ASN A C 1
ATOM 677 O O . ASN A 1 88 ? -13.989 1.918 7.896 1.00 81.44 88 ASN A O 1
ATOM 681 N N . LEU A 1 89 ? -12.585 0.459 8.852 1.00 81.94 89 LEU A N 1
ATOM 682 C CA . LEU A 1 89 ? -12.896 0.850 10.219 1.00 81.94 89 LEU A CA 1
ATOM 683 C C . LEU A 1 89 ? -12.115 2.111 10.629 1.00 81.94 89 LEU A C 1
ATOM 685 O O . LEU A 1 89 ? -10.959 2.291 10.234 1.00 81.94 89 LEU A O 1
ATOM 689 N N . PRO A 1 90 ? -12.697 2.976 11.476 1.00 74.06 90 PRO A N 1
ATOM 690 C CA . PRO A 1 90 ? -12.047 4.206 11.910 1.00 74.06 90 PRO A CA 1
ATOM 691 C C . PRO A 1 90 ? -10.751 3.948 12.701 1.00 74.06 90 PRO A C 1
ATOM 693 O O . PRO A 1 90 ? -10.627 2.992 13.471 1.00 74.06 90 PRO A O 1
ATOM 696 N N . MET A 1 91 ? -9.773 4.844 12.525 1.00 76.38 91 MET A N 1
ATOM 697 C CA . MET A 1 91 ? -8.473 4.830 13.227 1.00 76.38 91 MET A CA 1
ATOM 698 C C . MET A 1 91 ? -8.205 6.124 14.021 1.00 76.38 91 MET A C 1
ATOM 700 O O . MET A 1 91 ? -7.166 6.272 14.659 1.00 76.38 91 MET A O 1
ATOM 704 N N . GLU A 1 92 ? -9.137 7.076 13.997 1.00 68.56 92 GLU A N 1
ATOM 705 C CA . GLU A 1 92 ? -8.835 8.494 14.227 1.00 68.56 92 GLU A CA 1
ATOM 706 C C . GLU A 1 92 ? -8.873 8.920 15.698 1.00 68.56 92 GLU A C 1
ATOM 708 O O . GLU A 1 92 ? -7.997 9.629 16.183 1.00 68.56 92 GLU A O 1
ATOM 713 N N . ASN A 1 93 ? -9.876 8.462 16.445 1.00 67.25 93 ASN A N 1
ATOM 714 C CA . ASN A 1 93 ? -10.102 8.960 17.811 1.00 67.25 93 ASN A CA 1
ATOM 715 C C . ASN A 1 93 ? -9.161 8.354 18.867 1.00 67.25 93 ASN A C 1
ATOM 717 O O . ASN A 1 93 ? -9.351 8.606 20.053 1.00 67.25 93 ASN A O 1
ATOM 721 N N . TYR A 1 94 ? -8.189 7.515 18.469 1.00 63.47 94 TYR A N 1
ATOM 722 C CA . TYR A 1 94 ? -7.270 6.794 19.367 1.00 63.47 94 TYR A CA 1
ATOM 723 C C . TYR A 1 94 ? -7.950 6.195 20.617 1.00 63.47 94 TYR A C 1
ATOM 725 O O . TYR A 1 94 ? -7.316 6.044 21.669 1.00 63.47 94 TYR A O 1
ATOM 733 N N . THR A 1 95 ? -9.225 5.815 20.495 1.00 67.69 95 THR A N 1
ATOM 734 C CA . THR A 1 95 ? -9.927 4.978 21.466 1.00 67.69 95 THR A CA 1
ATOM 735 C C . THR A 1 95 ? -9.217 3.627 21.540 1.00 67.69 95 THR A C 1
ATOM 737 O O . THR A 1 95 ? -8.392 3.292 20.682 1.00 67.69 95 THR A O 1
ATOM 740 N N . LYS A 1 96 ? -9.509 2.821 22.567 1.00 64.25 96 LYS A N 1
ATOM 741 C CA . LYS A 1 96 ? -8.919 1.475 22.682 1.00 64.25 96 LYS A CA 1
ATOM 742 C C . LYS A 1 96 ? -9.127 0.657 21.393 1.00 64.25 96 LYS A C 1
ATOM 744 O O . LYS A 1 96 ? -8.200 -0.015 20.951 1.00 64.25 96 LYS A O 1
ATOM 749 N N . GLU A 1 97 ? -10.297 0.781 20.770 1.00 62.62 97 GLU A N 1
ATOM 750 C CA . GLU A 1 97 ? -10.661 0.114 19.515 1.00 62.62 97 GLU A CA 1
ATOM 751 C C . GLU A 1 97 ? -9.900 0.667 18.305 1.00 62.62 97 GLU A C 1
ATOM 753 O O . GLU A 1 97 ? -9.317 -0.100 17.543 1.00 62.62 97 GLU A O 1
ATOM 758 N N . HIS A 1 98 ? -9.805 1.991 18.159 1.00 74.44 98 HIS A N 1
ATOM 759 C CA . HIS A 1 98 ? -9.072 2.600 17.043 1.00 74.44 98 HIS A CA 1
ATOM 760 C C . HIS A 1 98 ? -7.567 2.323 17.121 1.00 74.44 98 HIS A C 1
ATOM 762 O O . HIS A 1 98 ? -6.922 2.097 16.100 1.00 74.44 98 HIS A O 1
ATOM 768 N N . ARG A 1 99 ? -7.002 2.284 18.337 1.00 76.00 99 ARG A N 1
ATOM 769 C CA . ARG A 1 99 ? -5.606 1.869 18.556 1.00 76.00 99 ARG A CA 1
ATOM 770 C C . ARG A 1 99 ? -5.386 0.420 18.153 1.00 76.00 99 ARG A C 1
ATOM 772 O O . ARG A 1 99 ? -4.372 0.116 17.534 1.00 76.00 99 ARG A O 1
ATOM 779 N N . LEU A 1 100 ? -6.317 -0.466 18.501 1.00 76.06 100 LEU A N 1
ATOM 780 C CA . LEU A 1 100 ? -6.245 -1.860 18.085 1.00 76.06 100 LEU A CA 1
ATOM 781 C C . LEU A 1 100 ? -6.293 -1.974 16.557 1.00 76.06 100 LEU A C 1
ATOM 783 O O . LEU A 1 100 ? -5.437 -2.643 15.984 1.00 76.06 100 LEU A O 1
ATOM 787 N N . ASN A 1 101 ? -7.237 -1.290 15.907 1.00 81.75 101 ASN A N 1
ATOM 788 C CA . ASN A 1 101 ? -7.352 -1.284 14.450 1.00 81.75 101 ASN A CA 1
ATOM 789 C C . ASN A 1 101 ? -6.066 -0.762 13.780 1.00 81.75 101 ASN A C 1
ATOM 791 O O . ASN A 1 101 ? -5.560 -1.371 12.839 1.00 81.75 101 ASN A O 1
ATOM 795 N N . TYR A 1 102 ? -5.468 0.298 14.328 1.00 85.94 102 TYR A N 1
ATOM 796 C CA . TYR A 1 102 ? -4.155 0.787 13.906 1.00 85.94 102 TYR A CA 1
ATOM 797 C C . TYR A 1 102 ? -3.063 -0.292 14.011 1.00 85.94 102 TYR A C 1
ATOM 799 O O . TYR A 1 102 ? -2.362 -0.548 13.034 1.00 85.94 102 TYR A O 1
ATOM 807 N N . PHE A 1 103 ? -2.923 -0.962 15.162 1.00 84.62 103 PHE A N 1
ATOM 808 C CA . PHE A 1 103 ? -1.887 -1.988 15.341 1.00 84.62 103 PHE A CA 1
ATOM 809 C C . PHE A 1 103 ? -2.092 -3.206 14.439 1.00 84.62 103 PHE A C 1
ATOM 811 O O . PHE A 1 103 ? -1.111 -3.767 13.951 1.00 84.62 103 PHE A O 1
ATOM 818 N N . ILE A 1 104 ? -3.345 -3.599 14.196 1.00 86.75 104 ILE A N 1
ATOM 819 C CA . ILE A 1 104 ? -3.678 -4.670 13.254 1.00 86.75 104 ILE A CA 1
ATOM 820 C C . ILE A 1 104 ? -3.247 -4.274 11.839 1.00 86.75 104 ILE A C 1
ATOM 822 O O . ILE A 1 104 ? -2.539 -5.043 11.191 1.00 86.75 104 ILE A O 1
ATOM 826 N N . ASN A 1 105 ? -3.591 -3.066 11.382 1.00 90.62 105 ASN A N 1
ATOM 827 C CA . ASN A 1 105 ? -3.205 -2.604 10.049 1.00 90.62 105 ASN A CA 1
ATOM 828 C C . ASN A 1 105 ? -1.684 -2.418 9.911 1.00 90.62 105 ASN A C 1
ATOM 830 O O . ASN A 1 105 ? -1.129 -2.724 8.857 1.00 90.62 105 ASN A O 1
ATOM 834 N N . LEU A 1 106 ? -0.987 -2.000 10.974 1.00 90.62 106 LEU A N 1
ATOM 835 C CA . LEU A 1 106 ? 0.478 -1.923 11.006 1.00 90.62 106 LEU A CA 1
ATOM 836 C C . LEU A 1 106 ? 1.124 -3.312 10.867 1.00 90.62 106 LEU A C 1
ATOM 838 O O . LEU A 1 106 ? 2.043 -3.496 10.068 1.00 90.62 106 LEU A O 1
ATOM 842 N N . ALA A 1 107 ? 0.627 -4.306 11.610 1.00 88.44 107 ALA A N 1
ATOM 843 C CA . ALA A 1 107 ? 1.082 -5.693 11.499 1.00 88.44 107 ALA A CA 1
ATOM 844 C C . ALA A 1 107 ? 0.796 -6.266 10.104 1.00 88.44 107 ALA A C 1
ATOM 846 O O . ALA A 1 107 ? 1.671 -6.871 9.478 1.00 88.44 107 ALA A O 1
ATOM 847 N N . GLY A 1 108 ? -0.414 -6.016 9.600 1.00 92.31 108 GLY A N 1
ATOM 848 C CA . GLY A 1 108 ? -0.844 -6.379 8.258 1.00 92.31 108 GLY A CA 1
ATOM 849 C C . GLY A 1 108 ? 0.045 -5.763 7.187 1.00 92.31 108 GLY A C 1
ATOM 850 O O .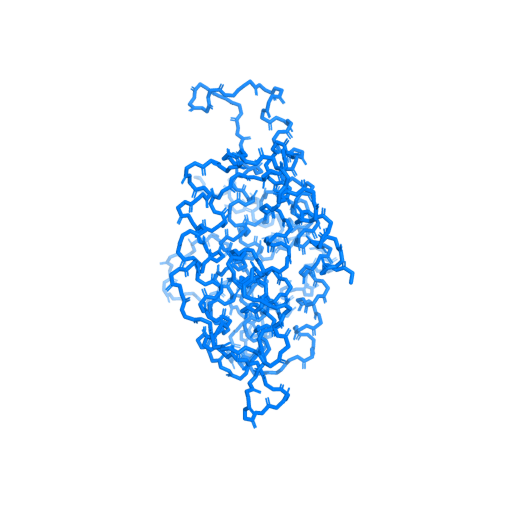 GLY A 1 108 ? 0.465 -6.465 6.277 1.00 92.31 108 GLY A O 1
ATOM 851 N N . ALA A 1 109 ? 0.417 -4.486 7.318 1.00 94.44 109 ALA A N 1
ATOM 852 C CA . ALA A 1 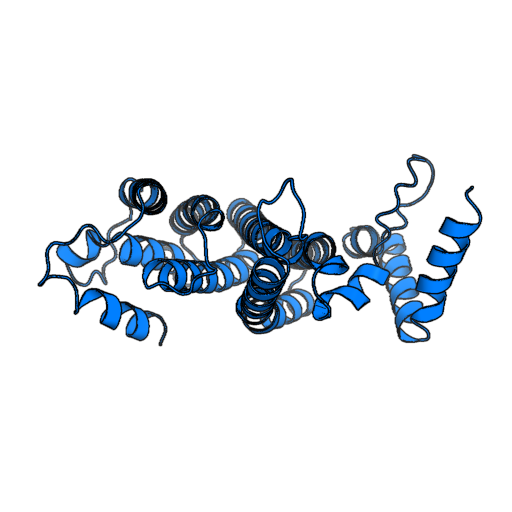109 ? 1.279 -3.802 6.357 1.00 94.44 109 ALA A CA 1
ATOM 853 C C . ALA A 1 109 ? 2.677 -4.436 6.278 1.00 94.44 109 ALA A C 1
ATOM 855 O O . ALA A 1 109 ? 3.203 -4.639 5.183 1.00 94.44 109 ALA A O 1
ATOM 856 N N . HIS A 1 110 ? 3.259 -4.820 7.419 1.00 90.94 110 HIS A N 1
ATOM 857 C CA . HIS A 1 110 ? 4.521 -5.564 7.440 1.00 90.94 110 HIS A CA 1
ATOM 858 C C . HIS A 1 110 ? 4.393 -6.957 6.812 1.00 90.94 110 HIS A C 1
ATOM 860 O O . HIS A 1 110 ? 5.247 -7.341 6.009 1.00 90.94 110 HIS A O 1
ATOM 866 N N . SER A 1 111 ? 3.334 -7.702 7.147 1.00 91.38 111 SER A N 1
ATOM 867 C CA . SER A 1 111 ? 3.103 -9.038 6.583 1.00 91.38 111 SER A CA 1
ATOM 868 C C . SER A 1 111 ? 2.849 -8.983 5.072 1.00 91.38 111 SER A C 1
ATOM 870 O O . SER A 1 111 ? 3.438 -9.758 4.317 1.00 91.38 111 SER A O 1
ATOM 872 N N . ALA A 1 112 ? 2.062 -8.014 4.601 1.00 94.62 112 ALA A N 1
ATOM 873 C CA . ALA A 1 112 ? 1.811 -7.776 3.184 1.00 94.62 112 ALA A CA 1
ATOM 874 C C . ALA A 1 112 ? 3.107 -7.428 2.439 1.00 94.62 112 ALA A C 1
ATOM 876 O O . ALA A 1 112 ? 3.408 -8.021 1.405 1.00 94.62 112 ALA A O 1
ATOM 877 N N . LEU A 1 113 ? 3.935 -6.540 2.998 1.00 93.25 113 LEU A N 1
ATOM 878 C CA . LEU A 1 113 ? 5.213 -6.162 2.394 1.00 93.25 113 LEU A CA 1
ATOM 879 C C . LEU A 1 113 ? 6.174 -7.349 2.252 1.00 93.25 113 LEU A C 1
ATOM 881 O O . LEU A 1 113 ? 6.876 -7.454 1.246 1.00 93.25 113 LEU A O 1
ATOM 885 N N . TYR A 1 114 ? 6.197 -8.249 3.236 1.00 90.31 114 TYR A N 1
ATOM 886 C CA . TYR A 1 114 ? 6.935 -9.506 3.134 1.00 90.31 114 TYR A CA 1
ATOM 887 C C . TYR A 1 114 ? 6.326 -10.423 2.064 1.00 90.31 114 TYR A C 1
ATOM 889 O O . TYR A 1 114 ? 7.042 -10.984 1.237 1.00 90.31 114 TYR A O 1
ATOM 897 N N . SER A 1 115 ? 4.998 -10.523 2.029 1.00 92.44 115 SER A N 1
ATOM 898 C CA . SER A 1 115 ? 4.254 -11.366 1.088 1.00 92.44 115 SER A CA 1
ATOM 899 C C . SER A 1 115 ? 4.438 -10.940 -0.375 1.00 92.44 115 SER A C 1
ATOM 901 O O . SER A 1 115 ? 4.424 -11.797 -1.254 1.00 92.44 115 SER A O 1
ATOM 903 N N . LEU A 1 116 ? 4.761 -9.667 -0.649 1.00 92.62 116 LEU A N 1
ATOM 904 C CA . LEU A 1 116 ? 5.178 -9.196 -1.982 1.00 92.62 116 LEU A CA 1
ATOM 905 C C . LEU A 1 116 ? 6.436 -9.901 -2.528 1.00 92.62 116 LEU A C 1
ATOM 907 O O . LEU A 1 116 ? 6.676 -9.892 -3.738 1.00 92.62 116 LEU A O 1
ATOM 911 N N . GLN A 1 117 ? 7.243 -10.519 -1.662 1.00 88.44 117 GLN A N 1
ATOM 912 C CA . GLN A 1 117 ? 8.425 -11.298 -2.048 1.00 88.44 117 GLN A CA 1
ATOM 913 C C . GLN A 1 117 ? 8.114 -12.774 -2.323 1.00 88.44 117 GLN A C 1
ATOM 915 O O . GLN A 1 117 ? 8.999 -13.491 -2.796 1.00 88.44 117 GLN A O 1
ATOM 920 N N . SER A 1 118 ? 6.883 -13.222 -2.054 1.00 88.00 118 SER A N 1
ATOM 921 C CA . SER A 1 118 ? 6.476 -14.616 -2.228 1.00 88.00 118 SER A CA 1
ATOM 922 C C . SER A 1 118 ? 6.658 -15.097 -3.674 1.00 88.00 118 SER A C 1
ATOM 924 O O . SER A 1 118 ? 6.688 -14.318 -4.634 1.00 88.00 118 SER A O 1
ATOM 926 N N . ALA A 1 119 ? 6.810 -16.410 -3.842 1.00 85.06 119 ALA A N 1
ATOM 927 C CA . ALA A 1 119 ? 6.710 -17.040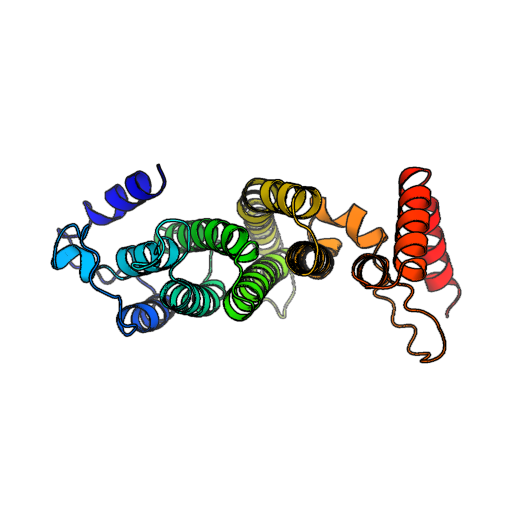 -5.155 1.00 85.06 119 ALA A CA 1
ATOM 928 C C . ALA A 1 119 ? 5.264 -16.983 -5.680 1.00 85.06 119 ALA A C 1
ATOM 930 O O . ALA A 1 119 ? 5.053 -16.688 -6.860 1.00 85.06 119 ALA A O 1
ATOM 931 N N . GLU A 1 120 ? 4.292 -17.144 -4.782 1.00 89.38 120 GLU A N 1
ATOM 932 C CA . GLU A 1 120 ? 2.865 -17.169 -5.099 1.00 89.38 120 GLU A CA 1
ATOM 933 C C . GLU A 1 120 ? 2.394 -15.830 -5.669 1.00 89.38 120 GLU A C 1
ATOM 935 O O . GLU A 1 120 ? 2.645 -14.769 -5.095 1.00 89.38 120 GLU A O 1
ATOM 940 N N . ILE A 1 121 ? 1.764 -15.856 -6.845 1.00 90.50 121 ILE A N 1
ATOM 941 C CA . ILE A 1 121 ? 1.291 -14.638 -7.525 1.00 90.50 121 ILE A CA 1
ATOM 942 C C . ILE A 1 121 ? 0.037 -14.098 -6.834 1.00 90.50 121 ILE A C 1
ATOM 944 O O . ILE A 1 121 ? -0.012 -12.911 -6.537 1.00 90.50 121 ILE A O 1
ATOM 948 N N . GLN A 1 122 ? -0.919 -14.969 -6.506 1.00 91.19 122 GLN A N 1
ATOM 949 C CA . GLN A 1 122 ? -2.192 -14.582 -5.886 1.00 91.19 122 GLN A CA 1
ATOM 950 C C . GLN A 1 122 ? -1.975 -13.861 -4.550 1.00 91.19 122 GLN A C 1
ATOM 952 O O . GLN A 1 122 ? -2.442 -12.739 -4.368 1.00 91.19 122 GLN A O 1
ATOM 957 N N . LEU A 1 123 ? -1.148 -14.435 -3.671 1.00 92.88 123 LEU A N 1
ATOM 958 C CA . LEU A 1 123 ? -0.744 -13.789 -2.425 1.00 92.88 123 LEU A CA 1
ATOM 959 C C . LEU A 1 123 ? -0.056 -12.425 -2.641 1.00 92.88 123 LEU A C 1
ATOM 961 O O . LEU A 1 123 ? -0.243 -11.509 -1.840 1.00 92.88 123 LEU A O 1
ATOM 965 N N . ARG A 1 124 ? 0.745 -12.265 -3.706 1.00 93.88 124 ARG A N 1
ATOM 966 C CA . ARG A 1 124 ? 1.391 -10.979 -4.024 1.00 93.88 124 ARG A CA 1
ATOM 967 C C . ARG A 1 124 ? 0.388 -9.931 -4.489 1.00 93.88 124 ARG A C 1
ATOM 969 O O . ARG A 1 124 ? 0.498 -8.786 -4.056 1.00 93.88 124 ARG A O 1
ATOM 976 N N . ASP A 1 125 ? -0.553 -10.309 -5.348 1.00 94.69 125 ASP A N 1
ATOM 977 C CA . ASP A 1 125 ? -1.606 -9.412 -5.826 1.00 94.69 125 ASP A CA 1
ATOM 978 C C . ASP A 1 125 ? -2.502 -8.973 -4.659 1.00 94.69 125 ASP A C 1
ATOM 980 O O . ASP A 1 125 ? -2.695 -7.779 -4.449 1.00 94.69 125 ASP A O 1
ATOM 984 N N . LEU A 1 126 ? -2.918 -9.904 -3.797 1.00 95.00 126 LEU A N 1
ATOM 985 C CA . LEU A 1 126 ? -3.745 -9.581 -2.633 1.00 95.00 126 LEU A CA 1
ATOM 986 C C . LEU A 1 126 ? -3.012 -8.695 -1.609 1.00 95.00 126 LEU A C 1
ATOM 988 O O . LEU A 1 126 ? -3.593 -7.767 -1.047 1.00 95.00 126 LEU A O 1
ATOM 992 N N . ALA A 1 127 ? -1.720 -8.945 -1.372 1.00 96.12 127 ALA A N 1
ATOM 993 C CA . ALA A 1 127 ? -0.900 -8.100 -0.505 1.00 96.12 127 ALA A CA 1
ATOM 994 C C . ALA A 1 127 ? -0.732 -6.680 -1.069 1.00 96.12 127 ALA A C 1
ATOM 996 O O . ALA A 1 127 ? -0.733 -5.705 -0.311 1.00 96.12 127 ALA A O 1
ATOM 997 N N . LEU A 1 128 ? -0.581 -6.561 -2.392 1.00 96.75 128 LEU A N 1
ATOM 998 C CA . LEU A 1 128 ? -0.540 -5.279 -3.086 1.00 96.75 128 LEU A CA 1
ATOM 999 C C . LEU A 1 128 ? -1.873 -4.542 -2.926 1.00 96.75 128 LEU A C 1
ATOM 1001 O O . LEU A 1 128 ? -1.863 -3.393 -2.485 1.00 96.75 128 LEU A O 1
ATOM 1005 N N . ASP A 1 129 ? -2.991 -5.202 -3.226 1.00 96.50 129 ASP A N 1
ATOM 1006 C CA . ASP A 1 129 ? -4.334 -4.624 -3.144 1.00 96.50 129 ASP A CA 1
ATOM 1007 C C . ASP A 1 129 ? -4.652 -4.131 -1.731 1.00 96.50 129 ASP A C 1
ATOM 1009 O O . ASP A 1 129 ? -5.122 -3.005 -1.563 1.00 96.50 129 ASP A O 1
ATOM 1013 N N . TYR A 1 130 ? -4.292 -4.908 -0.707 1.00 97.12 130 TYR A N 1
ATOM 1014 C CA . TYR A 1 130 ? -4.425 -4.496 0.689 1.00 97.12 130 TYR A CA 1
ATOM 1015 C C . TYR A 1 130 ? -3.647 -3.221 1.020 1.00 97.12 130 TYR A C 1
ATOM 1017 O O . TYR A 1 130 ? -4.204 -2.280 1.590 1.00 97.12 130 TYR A O 1
ATOM 1025 N N . LEU A 1 131 ? -2.370 -3.139 0.636 1.00 97.62 131 LEU A N 1
ATOM 1026 C CA . LEU A 1 131 ? -1.560 -1.946 0.901 1.00 97.62 131 LEU A CA 1
ATOM 1027 C C . LEU A 1 131 ? -2.086 -0.712 0.155 1.00 97.62 131 LEU A C 1
ATOM 1029 O O . LEU A 1 131 ? -2.036 0.395 0.694 1.00 97.62 131 LEU A O 1
ATOM 1033 N N . ILE A 1 132 ? -2.592 -0.890 -1.068 1.00 97.00 132 ILE A N 1
ATOM 1034 C CA . ILE A 1 132 ? -3.205 0.182 -1.861 1.00 97.00 132 ILE A CA 1
ATOM 1035 C C . ILE A 1 132 ? -4.496 0.652 -1.190 1.00 97.00 132 ILE A C 1
ATOM 1037 O O . ILE A 1 132 ? -4.657 1.851 -0.965 1.00 97.00 132 ILE A O 1
ATOM 1041 N N . ARG A 1 133 ? -5.380 -0.279 -0.813 1.00 95.88 133 ARG A N 1
ATOM 1042 C CA . ARG A 1 133 ? -6.655 0.028 -0.161 1.00 95.88 133 ARG A CA 1
ATOM 1043 C C . ARG A 1 133 ? -6.449 0.745 1.167 1.00 95.88 133 ARG A C 1
ATOM 1045 O O . ARG A 1 133 ? -7.097 1.756 1.421 1.00 95.88 133 ARG A O 1
ATOM 1052 N N . LEU A 1 134 ? -5.503 0.290 1.989 1.00 95.94 134 LEU A N 1
ATOM 1053 C CA . LEU A 1 134 ? -5.153 0.978 3.230 1.00 95.94 134 LEU A CA 1
ATOM 1054 C C . LEU A 1 134 ? -4.669 2.411 2.956 1.00 95.94 134 LEU A C 1
ATOM 1056 O O . LEU A 1 134 ? -5.061 3.343 3.657 1.00 95.94 134 LEU A O 1
ATOM 1060 N N . ALA A 1 135 ? -3.854 2.618 1.916 1.00 96.31 135 ALA A N 1
ATOM 1061 C CA . ALA A 1 135 ? -3.419 3.957 1.521 1.00 96.31 135 ALA A CA 1
ATOM 1062 C C . ALA A 1 135 ? -4.591 4.840 1.064 1.00 96.31 135 ALA A C 1
ATOM 1064 O O . ALA A 1 135 ? -4.583 6.036 1.351 1.00 96.31 135 ALA A O 1
ATOM 1065 N N . GLU A 1 136 ? -5.585 4.274 0.374 1.00 94.50 136 GLU A N 1
ATOM 1066 C CA . GLU A 1 136 ? -6.784 4.986 -0.089 1.00 94.50 136 GLU A CA 1
ATOM 1067 C C . GLU A 1 136 ? -7.620 5.487 1.087 1.00 94.50 136 GLU A C 1
ATOM 1069 O O . GLU A 1 136 ? -7.875 6.689 1.163 1.00 94.50 136 GLU A O 1
ATOM 1074 N N . ILE A 1 137 ? -7.917 4.620 2.060 1.00 92.00 137 ILE A N 1
ATOM 1075 C CA . ILE A 1 137 ? -8.633 5.001 3.289 1.00 92.00 137 ILE A CA 1
ATOM 1076 C C . ILE A 1 137 ? -7.896 6.123 4.030 1.00 92.00 137 ILE A C 1
ATOM 1078 O O . ILE A 1 137 ? -8.499 7.114 4.453 1.00 92.00 137 ILE A O 1
ATOM 1082 N N . LEU A 1 138 ? -6.572 6.011 4.188 1.00 92.75 138 LEU A N 1
ATOM 1083 C CA . LEU A 1 138 ? -5.807 7.065 4.857 1.00 92.75 138 LEU A CA 1
ATOM 1084 C C . LEU A 1 138 ? -5.790 8.372 4.044 1.00 92.75 138 LEU A C 1
ATOM 1086 O O . LEU A 1 138 ? -5.823 9.462 4.621 1.00 92.75 138 LEU A O 1
ATOM 1090 N N . ALA A 1 139 ? -5.750 8.287 2.712 1.00 91.62 139 ALA A N 1
ATOM 1091 C CA . ALA A 1 139 ? -5.777 9.449 1.829 1.00 91.62 139 ALA A CA 1
ATOM 1092 C C . ALA A 1 139 ? -7.131 10.173 1.847 1.00 91.62 139 ALA A C 1
ATOM 1094 O O . ALA A 1 139 ? -7.154 11.401 1.761 1.00 91.62 139 ALA A O 1
ATOM 1095 N N . GLU A 1 140 ? -8.246 9.453 1.975 1.00 88.75 140 GLU A N 1
ATOM 1096 C CA . GLU A 1 140 ? -9.578 10.041 2.166 1.00 88.75 140 GLU A CA 1
ATOM 1097 C C . GLU A 1 140 ? -9.629 10.886 3.442 1.00 88.75 140 GLU A C 1
ATOM 1099 O O . GLU A 1 140 ? -10.048 12.047 3.411 1.00 88.75 140 GLU A O 1
ATOM 1104 N N . GLY A 1 141 ? -9.076 10.359 4.536 1.00 86.38 141 GLY A N 1
ATOM 1105 C CA . GLY A 1 141 ? -8.922 11.093 5.789 1.00 86.38 141 GLY A CA 1
ATOM 1106 C C . GLY A 1 141 ? -8.099 12.383 5.662 1.00 86.38 141 GLY A C 1
ATOM 1107 O O . GLY A 1 141 ? -8.429 13.403 6.270 1.00 86.38 141 GLY A O 1
ATOM 1108 N N . LEU A 1 142 ? -7.062 12.385 4.816 1.00 86.94 142 LEU A N 1
ATOM 1109 C CA . LEU A 1 142 ? -6.250 13.576 4.516 1.00 86.94 142 LEU A CA 1
ATOM 1110 C C . LEU A 1 142 ? -6.963 14.617 3.641 1.00 86.94 142 LEU A C 1
ATOM 1112 O O . LEU A 1 142 ? -6.627 15.805 3.703 1.00 86.94 142 LEU A O 1
ATOM 1116 N N . LYS A 1 143 ? -7.906 14.175 2.802 1.00 85.12 143 LYS A N 1
ATOM 1117 C CA . LYS A 1 143 ? -8.655 15.008 1.847 1.00 85.12 143 LYS A CA 1
ATOM 1118 C C . LYS A 1 143 ? -9.926 15.618 2.444 1.00 85.12 143 LYS A C 1
ATOM 1120 O O . LYS A 1 143 ? -10.620 16.339 1.730 1.00 85.12 143 LYS A O 1
ATOM 1125 N N . CYS A 1 144 ? -10.214 15.384 3.726 1.00 77.81 144 CYS A N 1
ATOM 1126 C CA . CYS A 1 144 ? -11.348 15.993 4.416 1.00 77.81 144 CYS A CA 1
ATOM 1127 C C . CYS A 1 144 ? -11.330 17.525 4.286 1.00 77.81 144 CYS A C 1
ATOM 1129 O O . CYS A 1 144 ? -10.372 18.190 4.690 1.00 77.81 144 CYS A O 1
ATOM 1131 N N . LYS A 1 145 ? -12.405 18.083 3.718 1.00 76.31 145 LYS A N 1
ATOM 1132 C CA . LYS A 1 145 ? -12.618 19.527 3.579 1.00 76.31 145 LYS A CA 1
ATOM 1133 C C . LYS A 1 145 ? -13.712 19.991 4.550 1.00 76.31 145 LYS A C 1
ATOM 1135 O O . LYS A 1 145 ? -14.704 19.277 4.715 1.00 76.31 145 LYS A O 1
ATOM 1140 N N . PRO A 1 146 ? -13.559 21.173 5.169 1.00 68.00 146 PRO A N 1
ATOM 1141 C CA . PRO A 1 146 ? -14.650 21.791 5.913 1.00 68.00 146 PRO A CA 1
ATOM 1142 C C . PRO A 1 146 ? -15.753 22.226 4.940 1.00 68.00 146 PRO A C 1
ATOM 1144 O O . PRO A 1 146 ? -15.454 22.844 3.916 1.00 68.00 146 PRO A O 1
ATOM 1147 N N . GLY A 1 147 ? -17.011 21.903 5.239 1.00 62.94 147 GLY A N 1
ATOM 1148 C CA . GLY A 1 147 ? -18.147 22.292 4.403 1.00 62.94 147 GLY A CA 1
ATOM 1149 C C . GLY A 1 147 ? -19.479 21.692 4.858 1.00 62.94 147 GLY A C 1
ATOM 1150 O O . GLY A 1 147 ? -19.508 20.732 5.624 1.00 62.94 147 GLY A O 1
ATOM 1151 N N . ASN A 1 148 ? -20.583 22.247 4.349 1.00 52.56 148 ASN A N 1
ATOM 1152 C CA . ASN A 1 148 ? -21.950 21.841 4.710 1.00 52.56 148 ASN A CA 1
ATOM 1153 C C . ASN A 1 148 ? -22.256 20.365 4.390 1.00 52.56 148 ASN A C 1
ATOM 1155 O O . ASN A 1 148 ? -23.073 19.759 5.070 1.00 52.56 148 ASN A O 1
ATOM 1159 N N . GLU A 1 149 ? -21.583 19.779 3.394 1.00 61.06 149 GLU A N 1
ATOM 1160 C CA . GLU A 1 149 ? -21.746 18.368 3.010 1.00 61.06 149 GLU A CA 1
ATOM 1161 C C . GLU A 1 149 ? -21.039 17.390 3.959 1.00 61.06 149 GLU A C 1
ATOM 1163 O O . GLU A 1 149 ? -21.478 16.255 4.110 1.00 61.06 149 GLU A O 1
ATOM 1168 N N . SER A 1 150 ? -19.947 17.810 4.607 1.00 60.34 150 SER A N 1
ATOM 1169 C CA . SER A 1 150 ? -19.187 16.951 5.523 1.00 60.34 150 SER A CA 1
ATOM 1170 C C . SER A 1 150 ? -19.639 17.078 6.977 1.00 60.34 150 SER A C 1
ATOM 1172 O O . SER A 1 150 ? -19.226 16.271 7.807 1.00 60.34 150 SER A O 1
ATOM 1174 N N . GLY A 1 151 ? -20.454 18.092 7.298 1.00 70.25 151 GLY A N 1
ATOM 1175 C CA . GLY A 1 151 ? -20.928 18.381 8.656 1.00 70.25 151 GLY A CA 1
ATOM 1176 C C . GLY A 1 151 ? -19.816 18.742 9.652 1.00 70.25 151 GLY A C 1
ATOM 1177 O O . GLY A 1 151 ? -20.093 18.904 10.835 1.00 70.25 151 GLY A O 1
ATOM 1178 N N . LEU A 1 152 ? -18.568 18.862 9.185 1.00 75.81 152 LEU A N 1
ATOM 1179 C CA . LEU A 1 152 ? -17.382 19.069 10.009 1.00 75.81 152 LEU A CA 1
ATOM 1180 C C . LEU A 1 152 ? -17.056 20.553 10.128 1.00 75.81 152 LEU A C 1
ATOM 1182 O O . LEU A 1 152 ? -16.942 21.275 9.129 1.00 75.81 152 LEU A O 1
ATOM 1186 N N . THR A 1 153 ? -16.788 20.987 11.354 1.00 83.19 153 THR A N 1
ATOM 1187 C CA . THR A 1 153 ? -16.193 22.300 11.594 1.00 83.19 153 THR A CA 1
ATOM 1188 C C . THR A 1 153 ? -14.767 22.356 11.031 1.00 83.19 153 THR A C 1
ATOM 1190 O O . THR A 1 153 ? -14.083 21.347 10.827 1.00 83.19 153 THR A O 1
ATOM 1193 N N . LYS A 1 154 ? -14.268 23.574 10.792 1.00 84.31 154 LYS A N 1
ATOM 1194 C CA . LYS A 1 154 ? -12.887 23.799 10.331 1.00 84.31 154 LYS A CA 1
ATOM 1195 C C . LYS A 1 154 ? -11.847 23.214 11.295 1.00 84.31 154 LYS A C 1
ATOM 1197 O O . LYS A 1 154 ? -10.803 22.735 10.853 1.00 84.31 154 LYS A O 1
ATOM 1202 N N . GLU A 1 155 ? -12.123 23.252 12.594 1.00 83.69 155 GLU A N 1
ATOM 1203 C CA . GLU A 1 155 ? -11.232 22.725 13.630 1.00 83.69 155 GLU A CA 1
ATOM 1204 C C . GLU A 1 155 ? -11.199 21.193 13.637 1.00 83.69 155 GLU A C 1
ATOM 1206 O O . GLU A 1 155 ? -10.114 20.602 13.676 1.00 83.69 155 GLU A O 1
ATOM 1211 N N . GLU A 1 156 ? -12.354 20.541 13.501 1.00 83.25 156 GLU A N 1
ATOM 1212 C CA . GLU A 1 156 ? -12.451 19.080 13.420 1.00 83.25 156 GLU A CA 1
ATOM 1213 C C . GLU A 1 156 ? -11.787 18.544 12.149 1.00 83.25 156 GLU A C 1
ATOM 1215 O O . GLU A 1 156 ? -10.982 17.614 12.221 1.00 83.25 156 GLU A O 1
ATOM 1220 N N . ALA A 1 157 ? -12.024 19.180 10.996 1.00 83.88 157 ALA A N 1
ATOM 1221 C CA . ALA A 1 157 ? -11.379 18.805 9.737 1.00 83.88 157 ALA A CA 1
ATOM 1222 C C . ALA A 1 157 ? -9.843 18.912 9.822 1.00 83.88 157 ALA A C 1
ATOM 1224 O O . ALA A 1 157 ? -9.118 18.021 9.371 1.00 83.88 157 ALA A O 1
ATOM 1225 N N . ASN A 1 158 ? -9.327 19.971 10.455 1.00 85.50 158 ASN A N 1
ATOM 1226 C CA . ASN A 1 158 ? -7.890 20.140 10.674 1.00 85.50 158 ASN A CA 1
ATOM 1227 C C . ASN A 1 158 ? -7.316 19.095 11.639 1.00 85.50 158 ASN A C 1
ATOM 1229 O O . ASN A 1 158 ? -6.211 18.593 11.419 1.00 85.50 158 ASN A O 1
ATOM 1233 N N . THR A 1 159 ? -8.049 18.759 12.699 1.00 86.81 159 THR A N 1
ATOM 1234 C CA . THR A 1 159 ? -7.639 17.744 13.679 1.00 86.81 159 THR A CA 1
ATOM 1235 C C . THR A 1 159 ? -7.580 16.364 13.035 1.00 86.81 159 THR A C 1
ATOM 1237 O O . THR A 1 159 ? -6.557 15.683 13.128 1.00 86.81 159 THR A O 1
ATOM 1240 N N . ARG A 1 160 ? -8.615 16.002 12.272 1.00 85.62 160 ARG A N 1
ATOM 1241 C CA . ARG A 1 160 ? -8.678 14.773 11.474 1.00 85.62 160 ARG A CA 1
ATOM 1242 C C . ARG A 1 160 ? -7.496 14.663 10.518 1.00 85.62 160 ARG A C 1
ATOM 1244 O O . ARG A 1 160 ? -6.759 13.678 10.543 1.00 85.62 160 ARG A O 1
ATOM 1251 N N . LYS A 1 161 ? -7.224 15.722 9.752 1.00 87.94 161 LYS A N 1
ATOM 1252 C CA . LYS A 1 161 ? -6.080 15.763 8.833 1.00 87.94 161 LYS A CA 1
ATOM 1253 C C . LYS A 1 161 ? -4.742 15.548 9.548 1.00 87.94 161 LYS A C 1
ATOM 1255 O O . LYS A 1 161 ? -3.894 14.818 9.032 1.00 87.94 161 LYS A O 1
ATOM 1260 N N . LYS A 1 162 ? -4.536 16.138 10.734 1.00 88.31 162 LYS A N 1
ATOM 1261 C CA . LYS A 1 162 ? -3.319 15.920 11.545 1.00 88.31 162 LYS A CA 1
ATOM 1262 C C . LYS A 1 162 ? -3.178 14.459 11.973 1.00 88.31 162 LYS A C 1
ATOM 1264 O O . LYS A 1 162 ? -2.091 13.899 11.842 1.00 88.31 162 LYS A O 1
ATOM 1269 N N . VAL A 1 163 ? -4.264 13.842 12.438 1.00 89.12 163 VAL A N 1
ATOM 1270 C CA . VAL A 1 163 ? -4.273 12.429 12.841 1.00 89.12 163 VAL A CA 1
ATOM 1271 C C . VAL A 1 163 ? -3.924 11.521 11.664 1.00 89.12 163 VAL A C 1
ATOM 1273 O O . VAL A 1 163 ? -2.991 10.727 11.760 1.00 89.12 163 VAL A O 1
ATOM 1276 N N . TYR A 1 164 ? -4.585 11.687 10.521 1.00 90.69 164 TYR A N 1
ATOM 1277 C CA . TYR A 1 164 ? -4.283 10.888 9.332 1.00 90.69 164 TYR A CA 1
ATOM 1278 C C . TYR A 1 164 ? -2.875 11.116 8.791 1.00 90.69 164 TYR A C 1
ATOM 1280 O O . TYR A 1 164 ? -2.230 10.173 8.341 1.00 90.69 164 TYR A O 1
ATOM 1288 N N . THR A 1 165 ? -2.352 12.341 8.888 1.00 91.75 165 THR A N 1
ATOM 1289 C CA . THR A 1 165 ? -0.954 12.627 8.527 1.00 91.75 165 THR A CA 1
ATOM 1290 C C . THR A 1 165 ? -0.001 11.815 9.399 1.00 91.75 165 THR A C 1
ATOM 1292 O O . THR A 1 165 ? 0.966 11.244 8.899 1.00 91.75 165 THR A O 1
ATOM 1295 N N . LYS A 1 166 ? -0.282 11.709 10.702 1.00 91.81 166 LYS A N 1
ATOM 1296 C CA . LYS A 1 166 ? 0.500 10.870 11.613 1.00 91.81 166 LYS A CA 1
ATOM 1297 C C . LYS A 1 166 ? 0.408 9.387 11.236 1.00 91.81 166 LYS A C 1
ATOM 1299 O O . LYS A 1 166 ? 1.449 8.752 11.102 1.00 91.81 166 LYS A O 1
ATOM 1304 N N . LEU A 1 167 ? -0.796 8.869 10.980 1.00 92.38 167 LEU A N 1
ATOM 1305 C CA . LEU A 1 167 ? -1.004 7.469 10.581 1.00 92.38 167 LEU A CA 1
ATOM 1306 C C . LEU A 1 167 ? -0.262 7.114 9.283 1.00 92.38 167 LEU A C 1
ATOM 1308 O O . LEU A 1 167 ? 0.385 6.073 9.206 1.00 92.38 167 LEU A O 1
ATOM 1312 N N . VAL A 1 168 ? -0.298 7.993 8.276 1.00 94.75 168 VAL A N 1
ATOM 1313 C CA . VAL A 1 168 ? 0.448 7.804 7.019 1.00 94.75 168 VAL A CA 1
ATOM 1314 C C . VAL A 1 168 ? 1.955 7.786 7.267 1.00 94.75 168 VAL A C 1
ATOM 1316 O O . VAL A 1 168 ? 2.659 6.962 6.681 1.00 94.75 168 VAL A O 1
ATOM 1319 N N . ASN A 1 169 ? 2.462 8.650 8.149 1.00 94.38 169 ASN A N 1
ATOM 1320 C CA . ASN A 1 169 ? 3.878 8.639 8.503 1.00 94.38 169 ASN A CA 1
ATOM 1321 C C . ASN A 1 169 ? 4.286 7.338 9.203 1.00 94.38 169 ASN A C 1
ATOM 1323 O O . ASN A 1 169 ? 5.288 6.738 8.827 1.00 94.38 169 ASN A O 1
ATOM 1327 N N . GLU A 1 170 ? 3.513 6.877 10.181 1.00 92.81 170 GLU A N 1
ATOM 1328 C CA . GLU A 1 170 ? 3.825 5.660 10.939 1.00 92.81 170 GLU A CA 1
ATOM 1329 C C . GLU A 1 170 ? 3.730 4.400 10.057 1.00 92.81 170 GLU A C 1
ATOM 1331 O O . GLU A 1 170 ? 4.670 3.608 9.991 1.00 92.81 170 GLU A O 1
ATOM 1336 N N . ILE A 1 171 ? 2.633 4.238 9.310 1.00 94.44 171 ILE A N 1
ATOM 1337 C CA . ILE A 1 171 ? 2.389 3.033 8.503 1.00 94.44 171 ILE A CA 1
ATOM 1338 C C . ILE A 1 171 ? 3.204 3.064 7.207 1.00 94.44 171 ILE A C 1
ATOM 1340 O O . ILE A 1 171 ? 3.951 2.132 6.912 1.00 94.44 171 ILE A O 1
ATOM 1344 N N . PHE A 1 172 ? 3.084 4.121 6.404 1.00 96.50 172 PHE A N 1
ATOM 1345 C CA . PHE A 1 172 ? 3.664 4.112 5.063 1.00 96.50 172 PHE A CA 1
ATOM 1346 C C . PHE A 1 172 ? 5.094 4.634 5.019 1.00 96.50 172 PHE A C 1
ATOM 1348 O O . PHE A 1 172 ? 5.926 4.022 4.355 1.00 96.50 172 PHE A O 1
ATOM 1355 N N . VAL A 1 173 ? 5.408 5.728 5.716 1.00 95.06 173 VAL A N 1
ATOM 1356 C CA . VAL A 1 173 ? 6.748 6.343 5.641 1.00 95.06 173 VAL A CA 1
ATOM 1357 C C . VAL A 1 173 ? 7.765 5.607 6.516 1.00 95.06 173 VAL A C 1
ATOM 1359 O O . VAL A 1 173 ? 8.906 5.422 6.102 1.00 95.06 173 VAL A O 1
ATOM 1362 N N . GLN A 1 174 ? 7.377 5.167 7.711 1.00 92.88 174 GLN A N 1
ATOM 1363 C CA . GLN A 1 174 ? 8.293 4.505 8.643 1.00 92.88 174 GLN A CA 1
ATOM 1364 C C . GLN A 1 174 ? 8.300 2.984 8.469 1.00 92.88 174 GLN A C 1
ATOM 1366 O O . GLN A 1 174 ? 9.378 2.396 8.388 1.00 92.88 174 GLN A O 1
ATOM 1371 N N . ALA A 1 175 ? 7.132 2.340 8.378 1.00 90.38 175 ALA A N 1
ATOM 1372 C CA . ALA A 1 175 ? 7.056 0.880 8.303 1.00 90.38 175 ALA A CA 1
ATOM 1373 C C . ALA A 1 175 ? 7.185 0.318 6.873 1.00 90.38 175 ALA A C 1
ATOM 1375 O O . ALA A 1 175 ? 8.016 -0.562 6.635 1.00 90.38 175 ALA A O 1
ATOM 1376 N N . VAL A 1 176 ? 6.404 0.815 5.906 1.00 95.69 176 VAL A N 1
ATOM 1377 C CA . VAL A 1 176 ? 6.374 0.245 4.541 1.00 95.69 176 VAL A CA 1
ATOM 1378 C C . VAL A 1 176 ? 7.531 0.738 3.668 1.00 95.69 176 VAL A C 1
ATOM 1380 O O . VAL A 1 176 ? 8.172 -0.059 2.979 1.00 95.69 176 VAL A O 1
ATOM 1383 N N . TRP A 1 177 ? 7.829 2.039 3.683 1.00 96.25 177 TRP A N 1
ATOM 1384 C CA . TRP A 1 177 ? 8.776 2.660 2.752 1.00 96.25 177 TRP A CA 1
ATOM 1385 C C . TRP A 1 177 ? 10.178 2.030 2.755 1.00 96.25 177 TRP A C 1
ATOM 1387 O O . TRP A 1 177 ? 10.679 1.720 1.668 1.00 96.25 177 TRP A O 1
ATOM 1397 N N . PRO A 1 178 ? 10.826 1.756 3.909 1.00 94.94 178 PRO A N 1
ATOM 1398 C CA . PRO A 1 178 ? 12.162 1.162 3.903 1.00 94.94 178 PRO A CA 1
ATOM 1399 C C . PRO A 1 178 ? 12.190 -0.225 3.251 1.00 94.94 178 PRO A C 1
ATOM 1401 O O . PRO A 1 178 ? 13.132 -0.558 2.526 1.00 94.94 178 PRO A O 1
ATOM 1404 N N . GLY A 1 179 ? 11.155 -1.037 3.488 1.00 93.31 179 GLY A N 1
ATOM 1405 C CA . GLY A 1 179 ? 11.042 -2.363 2.886 1.00 93.31 179 GLY A CA 1
ATOM 1406 C C . GLY A 1 179 ? 10.656 -2.307 1.408 1.00 93.31 179 GLY A C 1
ATOM 1407 O O . GLY A 1 179 ? 11.178 -3.100 0.630 1.00 93.31 179 GLY A O 1
ATOM 1408 N N . LEU A 1 180 ? 9.852 -1.324 0.987 1.00 96.19 180 LEU A N 1
ATOM 1409 C CA . LEU A 1 180 ? 9.565 -1.059 -0.425 1.00 96.19 180 LEU A CA 1
ATOM 1410 C C . LEU A 1 180 ? 10.846 -0.715 -1.198 1.00 96.19 180 LEU A C 1
ATOM 1412 O O . LEU A 1 180 ? 11.149 -1.356 -2.203 1.00 96.19 180 LEU A O 1
ATOM 1416 N N . VAL A 1 181 ? 11.636 0.250 -0.716 1.00 95.00 181 VAL A N 1
ATOM 1417 C CA . VAL A 1 181 ? 12.902 0.649 -1.363 1.00 95.00 181 VAL A CA 1
ATOM 1418 C C . VAL A 1 181 ? 13.871 -0.531 -1.435 1.00 95.00 181 VAL A C 1
ATOM 1420 O O . VAL A 1 181 ? 14.471 -0.791 -2.483 1.00 95.00 181 VAL A O 1
ATOM 1423 N N . ARG A 1 182 ? 13.989 -1.289 -0.339 1.00 94.62 182 ARG A N 1
ATOM 1424 C CA . ARG A 1 182 ? 14.799 -2.509 -0.294 1.00 94.62 182 ARG A CA 1
ATOM 1425 C C . ARG A 1 182 ? 14.311 -3.543 -1.312 1.00 94.62 182 ARG A C 1
ATOM 1427 O O . ARG A 1 182 ? 15.126 -4.074 -2.063 1.00 94.62 182 ARG A O 1
ATOM 1434 N N . GLY A 1 183 ? 13.000 -3.768 -1.386 1.00 93.00 183 GLY A N 1
ATOM 1435 C CA . GLY A 1 183 ? 12.357 -4.687 -2.322 1.00 93.00 183 GLY A CA 1
ATOM 1436 C C . GLY A 1 183 ? 12.619 -4.322 -3.781 1.00 93.00 183 GLY A C 1
ATOM 1437 O O . GLY A 1 183 ? 13.003 -5.193 -4.559 1.00 93.00 183 GLY A O 1
ATOM 1438 N N . ILE A 1 184 ? 12.523 -3.038 -4.145 1.00 93.12 184 ILE A N 1
ATOM 1439 C CA . ILE A 1 184 ? 12.837 -2.550 -5.501 1.00 93.12 184 ILE A CA 1
ATOM 1440 C C . ILE A 1 184 ? 14.310 -2.784 -5.861 1.00 93.12 184 ILE A C 1
ATOM 1442 O O . ILE A 1 184 ? 14.609 -3.084 -7.020 1.00 93.12 184 ILE A O 1
ATOM 1446 N N . LYS A 1 185 ? 15.226 -2.617 -4.896 1.00 91.75 185 LYS A N 1
ATOM 1447 C CA . LYS A 1 185 ? 16.675 -2.765 -5.105 1.00 91.75 185 LYS A CA 1
ATOM 1448 C C . LYS A 1 185 ? 17.109 -4.228 -5.213 1.00 91.75 185 LYS A C 1
ATOM 1450 O O . LYS A 1 185 ? 17.986 -4.531 -6.013 1.00 91.75 185 LYS A O 1
ATOM 1455 N N . GLN A 1 186 ? 16.545 -5.102 -4.383 1.00 90.94 186 GLN A N 1
ATOM 1456 C CA . GLN A 1 186 ? 17.009 -6.486 -4.227 1.00 90.94 186 GLN A CA 1
ATOM 1457 C C . GLN A 1 186 ? 16.231 -7.494 -5.078 1.00 90.94 186 GLN A C 1
ATOM 1459 O O . GLN A 1 186 ? 16.748 -8.567 -5.372 1.00 90.94 186 GLN A O 1
ATOM 1464 N N . SER A 1 187 ? 15.000 -7.174 -5.482 1.00 88.75 187 SER A N 1
ATOM 1465 C CA . SER A 1 187 ? 14.176 -8.092 -6.273 1.00 88.75 187 SER A CA 1
ATOM 1466 C C . SER A 1 187 ? 14.456 -7.957 -7.768 1.00 88.75 187 SER A C 1
ATOM 1468 O O . SER A 1 187 ? 14.716 -6.864 -8.269 1.00 88.75 187 SER A O 1
ATOM 1470 N N . ALA A 1 188 ? 14.292 -9.056 -8.503 1.00 85.44 188 ALA A N 1
ATOM 1471 C CA . ALA A 1 188 ? 14.326 -9.088 -9.963 1.00 85.44 188 ALA A CA 1
ATOM 1472 C C . ALA A 1 188 ? 12.999 -9.608 -10.544 1.00 85.44 188 ALA A C 1
ATOM 1474 O O . ALA A 1 188 ? 12.169 -10.186 -9.834 1.00 85.44 188 ALA A O 1
ATOM 1475 N N . GLY A 1 189 ? 12.794 -9.374 -11.843 1.00 86.50 189 GLY A N 1
ATOM 1476 C CA . GLY A 1 189 ? 11.668 -9.924 -12.598 1.00 86.50 189 GLY A CA 1
ATOM 1477 C C . GLY A 1 189 ? 10.285 -9.566 -12.019 1.00 86.50 189 GLY A C 1
ATOM 1478 O O . GLY A 1 189 ? 10.075 -8.427 -11.585 1.00 86.50 189 GLY A O 1
ATOM 1479 N N . PRO A 1 190 ? 9.335 -10.523 -11.979 1.00 84.94 190 PRO A N 1
ATOM 1480 C CA . PRO A 1 190 ? 7.959 -10.273 -11.543 1.00 84.94 190 PRO A CA 1
ATOM 1481 C C . PRO A 1 190 ? 7.825 -9.744 -10.109 1.00 84.94 190 PRO A C 1
ATOM 1483 O O . PRO A 1 190 ? 6.893 -8.996 -9.824 1.00 84.94 190 PRO A O 1
ATOM 1486 N N . ARG A 1 191 ? 8.737 -10.092 -9.192 1.00 89.25 191 ARG A N 1
ATOM 1487 C CA . ARG A 1 191 ? 8.701 -9.587 -7.805 1.00 89.25 191 ARG A CA 1
ATOM 1488 C C . ARG A 1 191 ? 8.997 -8.091 -7.758 1.00 89.25 191 ARG A C 1
ATOM 1490 O O . ARG A 1 191 ? 8.258 -7.328 -7.143 1.00 89.25 191 ARG A O 1
ATOM 1497 N N . ARG A 1 192 ? 10.026 -7.648 -8.494 1.00 91.44 192 ARG A N 1
ATOM 1498 C CA . ARG A 1 192 ? 10.371 -6.221 -8.616 1.00 91.44 192 ARG A CA 1
ATOM 1499 C C . ARG A 1 192 ? 9.210 -5.409 -9.182 1.00 91.44 192 ARG A C 1
ATOM 1501 O O . ARG A 1 192 ? 8.966 -4.296 -8.725 1.00 91.44 192 ARG A O 1
ATOM 1508 N N . LEU A 1 193 ? 8.475 -5.981 -10.137 1.00 91.88 193 LEU A N 1
ATOM 1509 C CA . LEU A 1 193 ? 7.303 -5.340 -10.725 1.00 91.88 193 LEU A CA 1
ATOM 1510 C C . LEU A 1 193 ? 6.211 -5.051 -9.683 1.00 91.88 193 LEU A C 1
ATOM 1512 O O . LEU A 1 193 ? 5.664 -3.954 -9.699 1.00 91.88 193 LEU A O 1
ATOM 1516 N N . HIS A 1 194 ? 5.932 -5.965 -8.749 1.00 93.88 194 HIS A N 1
ATOM 1517 C CA . HIS A 1 194 ? 4.928 -5.735 -7.698 1.00 93.88 194 HIS A CA 1
ATOM 1518 C C . HIS A 1 194 ? 5.333 -4.601 -6.751 1.00 93.88 194 HIS A C 1
ATOM 1520 O O . HIS A 1 194 ? 4.508 -3.756 -6.414 1.00 93.88 194 HIS A O 1
ATOM 1526 N N . PHE A 1 195 ? 6.618 -4.499 -6.400 1.00 95.56 195 PHE A N 1
ATOM 1527 C CA . PHE A 1 195 ? 7.116 -3.348 -5.643 1.00 95.56 195 PHE A CA 1
ATOM 1528 C C . PHE A 1 195 ? 6.995 -2.034 -6.428 1.00 95.56 195 PHE A C 1
ATOM 1530 O O . PHE A 1 195 ? 6.599 -1.013 -5.871 1.00 95.56 195 PHE A O 1
ATOM 1537 N N . LEU A 1 196 ? 7.283 -2.039 -7.733 1.00 93.81 196 LEU A N 1
ATOM 1538 C CA . LEU A 1 196 ? 7.087 -0.855 -8.576 1.00 93.81 196 LEU A CA 1
ATOM 1539 C C . LEU A 1 196 ? 5.603 -0.483 -8.721 1.00 93.81 196 LEU A C 1
ATOM 1541 O O . LEU A 1 196 ? 5.286 0.707 -8.784 1.00 93.81 196 LEU A O 1
ATOM 1545 N N . ARG A 1 197 ? 4.698 -1.471 -8.757 1.00 94.12 197 ARG A N 1
ATOM 1546 C CA . ARG A 1 197 ? 3.242 -1.264 -8.738 1.00 94.12 197 ARG A CA 1
ATOM 1547 C C . ARG A 1 197 ? 2.788 -0.654 -7.417 1.00 94.12 197 ARG A C 1
ATOM 1549 O O . ARG A 1 197 ? 2.068 0.339 -7.451 1.00 94.12 197 ARG A O 1
ATOM 1556 N N . LEU A 1 198 ? 3.289 -1.156 -6.285 1.00 96.31 198 LEU A N 1
ATOM 1557 C CA . LEU A 1 198 ? 3.040 -0.561 -4.972 1.00 96.31 198 LEU A CA 1
ATOM 1558 C C . LEU A 1 198 ? 3.506 0.898 -4.939 1.00 96.31 198 LEU A C 1
ATOM 1560 O O . LEU A 1 198 ? 2.727 1.773 -4.580 1.00 96.31 198 LEU A O 1
ATOM 1564 N N . LEU A 1 199 ? 4.735 1.189 -5.382 1.00 95.44 199 LEU A N 1
ATOM 1565 C CA . LEU A 1 199 ? 5.245 2.562 -5.455 1.00 95.44 199 LEU A CA 1
ATOM 1566 C C . LEU A 1 199 ? 4.329 3.465 -6.293 1.00 95.44 199 LEU A C 1
ATOM 1568 O O . LEU A 1 199 ? 3.951 4.545 -5.845 1.00 95.44 199 LEU A O 1
ATOM 1572 N N . SER A 1 200 ? 3.964 3.021 -7.498 1.00 93.44 200 SER A N 1
ATOM 1573 C CA . SER A 1 200 ? 3.067 3.772 -8.381 1.00 93.44 200 SER A CA 1
ATOM 1574 C C . SER A 1 200 ? 1.711 4.028 -7.731 1.00 93.44 200 SER A C 1
ATOM 1576 O O . SER A 1 200 ? 1.174 5.127 -7.847 1.00 93.44 200 SER A O 1
ATOM 1578 N N . GLY A 1 201 ? 1.154 3.028 -7.054 1.00 93.50 201 GLY A N 1
ATOM 1579 C CA . GLY A 1 201 ? -0.125 3.144 -6.377 1.00 93.50 201 GLY A CA 1
ATOM 1580 C C . GLY A 1 201 ? -0.079 4.089 -5.181 1.00 93.50 201 GLY A C 1
ATOM 1581 O O . GLY A 1 201 ? -0.908 4.987 -5.099 1.00 93.50 201 GLY A O 1
ATOM 1582 N N . LEU A 1 202 ? 0.945 3.990 -4.326 1.00 95.31 202 LEU A N 1
ATOM 1583 C CA . LEU A 1 202 ? 1.144 4.925 -3.214 1.00 95.31 202 LEU A CA 1
ATOM 1584 C C . LEU A 1 202 ? 1.292 6.366 -3.705 1.00 95.31 202 LEU A C 1
ATOM 1586 O O . LEU A 1 202 ? 0.689 7.273 -3.141 1.00 95.31 202 LEU A O 1
ATOM 1590 N N . VAL A 1 203 ? 2.052 6.589 -4.778 1.00 92.62 203 VAL A N 1
ATOM 1591 C CA . VAL A 1 203 ? 2.226 7.929 -5.355 1.00 92.62 203 VAL A CA 1
ATOM 1592 C C . VAL A 1 203 ? 0.926 8.444 -5.971 1.00 92.62 203 VAL A C 1
ATOM 1594 O O . VAL A 1 203 ? 0.593 9.611 -5.783 1.00 92.62 203 VAL A O 1
ATOM 1597 N N . ARG A 1 204 ? 0.158 7.594 -6.658 1.00 90.75 204 ARG A N 1
ATOM 1598 C CA . ARG A 1 204 ? -1.162 7.959 -7.194 1.00 90.75 204 ARG A CA 1
ATOM 1599 C C . ARG A 1 204 ? -2.137 8.348 -6.079 1.00 90.75 204 ARG A C 1
ATOM 1601 O O . ARG A 1 204 ? -2.866 9.325 -6.217 1.00 90.75 204 ARG A O 1
ATOM 1608 N N . THR A 1 205 ? -2.131 7.604 -4.978 1.00 92.75 205 THR A N 1
ATOM 1609 C CA . THR A 1 205 ? -3.104 7.754 -3.892 1.00 92.75 205 THR A CA 1
ATOM 1610 C C . THR A 1 205 ? -2.736 8.879 -2.919 1.00 92.75 205 THR A C 1
ATOM 1612 O O . THR A 1 205 ? -3.574 9.728 -2.603 1.00 92.75 205 THR A O 1
ATOM 1615 N N . LEU A 1 206 ? -1.478 8.927 -2.471 1.00 93.00 206 LEU A N 1
ATOM 1616 C CA . LEU A 1 206 ? -0.990 9.855 -1.444 1.00 93.00 206 LEU A CA 1
ATOM 1617 C C . LEU A 1 206 ? -0.256 11.071 -2.019 1.00 93.00 206 LEU A C 1
ATOM 1619 O O . LEU A 1 206 ? -0.022 12.032 -1.289 1.00 93.00 206 LEU A O 1
ATOM 1623 N N . GLY A 1 207 ? 0.086 11.072 -3.309 1.00 89.69 207 GLY A N 1
ATOM 1624 C CA . GLY A 1 207 ? 0.911 12.105 -3.937 1.00 89.69 207 GLY A CA 1
ATOM 1625 C C . GLY A 1 207 ? 0.377 13.527 -3.791 1.00 89.69 207 GLY A C 1
ATOM 1626 O O . GLY A 1 207 ? 1.135 14.440 -3.485 1.00 89.69 207 GLY A O 1
ATOM 1627 N N . SER A 1 208 ? -0.932 13.725 -3.949 1.00 86.06 208 SER A N 1
ATOM 1628 C CA . SER A 1 208 ? -1.562 15.041 -3.768 1.00 86.06 208 SER A CA 1
ATOM 1629 C C . SER A 1 208 ? -1.945 15.342 -2.314 1.00 86.06 208 SER A C 1
ATOM 1631 O O . SER A 1 208 ? -2.322 16.467 -2.000 1.00 86.06 208 SER A O 1
ATOM 1633 N N . ALA A 1 209 ? -1.930 14.331 -1.443 1.00 86.06 209 ALA A N 1
ATOM 1634 C CA . ALA A 1 209 ? -2.483 14.405 -0.094 1.00 86.06 209 ALA A CA 1
ATOM 1635 C C . ALA A 1 209 ? -1.403 14.530 0.991 1.00 86.06 209 ALA A C 1
ATOM 1637 O O . ALA A 1 209 ? -1.670 15.100 2.048 1.00 86.06 209 ALA A O 1
ATOM 1638 N N . HIS A 1 210 ? -0.192 14.019 0.742 1.00 91.31 210 HIS A N 1
ATOM 1639 C CA . HIS A 1 210 ? 0.868 13.920 1.739 1.00 91.31 210 HIS A CA 1
ATOM 1640 C C . HIS A 1 210 ? 2.226 14.419 1.199 1.00 91.31 210 HIS A C 1
ATOM 1642 O O . HIS A 1 210 ? 2.679 13.960 0.146 1.00 91.31 210 HIS A O 1
ATOM 1648 N N . PRO A 1 211 ? 2.936 15.303 1.932 1.00 89.25 211 PRO A N 1
ATOM 1649 C CA . PRO A 1 211 ? 4.134 15.989 1.434 1.00 89.25 211 PRO A CA 1
ATOM 1650 C C . PRO A 1 211 ? 5.291 15.046 1.090 1.00 89.25 211 PRO A C 1
ATOM 1652 O O . PRO A 1 211 ? 6.030 15.310 0.149 1.00 89.25 211 PRO A O 1
ATOM 1655 N N . PHE A 1 212 ? 5.425 13.918 1.795 1.00 91.88 212 PHE A N 1
ATOM 1656 C CA . PHE A 1 212 ? 6.451 12.913 1.492 1.00 91.88 212 PHE A CA 1
ATOM 1657 C C . PHE A 1 212 ? 6.327 12.340 0.068 1.00 91.88 212 PHE A C 1
ATOM 1659 O O . PHE A 1 212 ? 7.332 12.080 -0.588 1.00 91.88 212 PHE A O 1
ATOM 1666 N N . PHE A 1 213 ? 5.097 12.164 -0.430 1.00 90.56 213 PHE A N 1
ATOM 1667 C CA . PHE A 1 213 ? 4.840 11.575 -1.747 1.00 90.56 213 PHE A CA 1
ATOM 1668 C C . PHE A 1 213 ? 4.718 12.623 -2.862 1.00 90.56 213 PHE A C 1
ATOM 1670 O O . PHE A 1 213 ? 4.805 12.273 -4.040 1.00 90.56 213 PHE A O 1
ATOM 1677 N N . ALA A 1 214 ? 4.565 13.904 -2.515 1.00 86.69 214 ALA A N 1
ATOM 1678 C CA . ALA A 1 214 ? 4.337 14.984 -3.472 1.00 86.69 214 ALA A CA 1
ATOM 1679 C C . ALA A 1 214 ? 5.445 15.147 -4.531 1.00 86.69 214 ALA A C 1
ATOM 1681 O O . ALA A 1 214 ? 5.103 15.232 -5.712 1.00 86.69 214 ALA A O 1
ATOM 1682 N N . PRO A 1 215 ? 6.754 15.107 -4.201 1.00 85.06 215 PRO A N 1
ATOM 1683 C CA . PRO A 1 215 ? 7.803 15.198 -5.220 1.00 85.06 215 PRO A CA 1
ATOM 1684 C C . PRO A 1 215 ? 7.725 14.065 -6.248 1.00 85.06 215 PRO A C 1
ATOM 1686 O O . PRO A 1 215 ? 7.922 14.281 -7.440 1.00 85.06 215 PRO A O 1
ATOM 1689 N N . MET A 1 216 ? 7.382 12.857 -5.801 1.00 86.31 216 MET A N 1
ATOM 1690 C CA . MET A 1 216 ? 7.228 11.691 -6.670 1.00 86.31 216 MET A CA 1
ATOM 1691 C C . MET A 1 216 ? 5.988 11.801 -7.563 1.00 86.31 216 MET A C 1
ATOM 1693 O O . MET A 1 216 ? 6.020 11.395 -8.722 1.00 86.31 216 MET A O 1
ATOM 1697 N N . ALA A 1 217 ? 4.916 12.427 -7.077 1.00 85.12 217 ALA A N 1
ATOM 1698 C CA . ALA A 1 217 ? 3.724 12.689 -7.879 1.00 85.12 217 ALA A CA 1
ATOM 1699 C C . ALA A 1 217 ? 4.008 13.603 -9.082 1.00 85.12 217 ALA A C 1
ATOM 1701 O O . ALA A 1 217 ? 3.363 13.471 -10.119 1.00 85.12 217 ALA A O 1
ATOM 1702 N N . LEU A 1 218 ? 5.022 14.474 -9.001 1.00 81.19 218 LEU A N 1
ATOM 1703 C CA . LEU A 1 218 ? 5.439 15.316 -10.130 1.00 81.19 218 LEU A CA 1
ATOM 1704 C C . LEU A 1 218 ? 5.996 14.498 -11.305 1.00 81.19 218 LEU A C 1
ATOM 1706 O O . LEU A 1 218 ? 5.889 14.932 -12.457 1.00 81.19 218 LEU A O 1
ATOM 1710 N N . LEU A 1 219 ? 6.546 13.307 -11.044 1.00 80.56 219 LEU A N 1
ATOM 1711 C CA . LEU A 1 219 ? 7.002 12.383 -12.085 1.00 80.56 219 LEU A CA 1
ATOM 1712 C C . LEU A 1 219 ? 5.836 11.704 -12.809 1.00 80.56 219 LEU A C 1
ATOM 1714 O O . LEU A 1 219 ? 5.976 11.348 -13.981 1.00 80.56 219 LEU A O 1
ATOM 1718 N N . ALA A 1 220 ? 4.692 11.543 -12.143 1.00 76.69 220 ALA A N 1
ATOM 1719 C CA . ALA A 1 220 ? 3.517 10.940 -12.747 1.00 76.69 220 ALA A CA 1
ATOM 1720 C C . ALA A 1 220 ? 2.854 11.893 -13.746 1.00 76.69 220 ALA A C 1
ATOM 1722 O O . ALA A 1 220 ? 2.630 13.067 -13.455 1.00 76.69 220 ALA A O 1
ATOM 1723 N N . ASP A 1 221 ? 2.527 11.387 -14.929 1.00 67.06 221 ASP A N 1
ATOM 1724 C CA . ASP A 1 221 ? 1.597 12.035 -15.852 1.00 67.06 221 ASP A CA 1
ATOM 1725 C C . ASP A 1 221 ? 0.257 11.326 -15.688 1.00 67.06 221 ASP A C 1
ATOM 1727 O O . ASP A 1 221 ? 0.050 10.254 -16.250 1.00 67.06 221 ASP A O 1
ATOM 1731 N N . PHE A 1 222 ? -0.602 11.851 -14.814 1.00 59.34 222 PHE A N 1
ATOM 1732 C CA . PHE A 1 222 ? -1.973 11.347 -14.670 1.00 59.34 222 PHE A CA 1
ATOM 1733 C C . PHE A 1 222 ? -2.956 12.106 -15.574 1.00 59.34 222 PHE A C 1
ATOM 1735 O O . PHE A 1 222 ? -4.124 11.735 -15.649 1.00 59.34 222 PHE A O 1
ATOM 1742 N N . SER A 1 223 ? -2.485 13.149 -16.269 1.00 51.34 223 SER A N 1
ATOM 1743 C CA . SER A 1 223 ? -3.190 13.803 -17.367 1.00 51.34 223 SER A CA 1
ATOM 1744 C C . SER A 1 223 ? -3.360 12.804 -18.505 1.00 51.34 223 SER A C 1
ATOM 1746 O O . SER A 1 223 ? -2.401 12.402 -19.159 1.00 51.34 223 SER A O 1
ATOM 1748 N N . THR A 1 224 ? -4.598 12.378 -18.707 1.00 43.84 224 THR A N 1
ATOM 1749 C CA . THR A 1 224 ? -5.041 11.558 -19.826 1.00 43.84 224 THR A CA 1
ATOM 1750 C C . THR A 1 224 ? -4.765 12.266 -21.153 1.00 43.84 224 THR A C 1
ATOM 1752 O O . THR A 1 224 ? -5.576 13.080 -21.585 1.00 43.84 224 THR A O 1
ATOM 1755 N N . SER A 1 225 ? -3.678 11.928 -21.846 1.00 41.25 225 SER A N 1
ATOM 1756 C CA . SER A 1 225 ? -3.718 11.942 -23.308 1.00 41.25 225 SER A CA 1
ATOM 1757 C C . SER A 1 225 ? -4.437 10.659 -23.727 1.00 41.25 225 SER A C 1
ATOM 1759 O O . SER A 1 225 ? -3.862 9.574 -23.693 1.00 41.25 225 SER A O 1
ATOM 1761 N N . ARG A 1 226 ? -5.731 10.792 -24.031 1.00 41.97 226 ARG A N 1
ATOM 1762 C CA . ARG A 1 226 ? -6.610 9.760 -24.610 1.00 41.97 226 ARG A CA 1
ATOM 1763 C C . ARG A 1 226 ? -6.308 9.492 -26.098 1.00 41.97 226 ARG A C 1
ATOM 1765 O O . ARG A 1 226 ? -7.173 8.991 -26.800 1.00 41.97 226 ARG A O 1
ATOM 1772 N N . ASP A 1 227 ? -5.108 9.812 -26.569 1.00 43.00 227 ASP A N 1
ATOM 1773 C CA . ASP A 1 227 ? -4.711 9.544 -27.948 1.00 43.00 227 ASP A CA 1
ATOM 1774 C C . ASP A 1 227 ? -3.959 8.214 -27.982 1.00 43.00 227 ASP A C 1
ATOM 1776 O O . ASP A 1 227 ? -2.843 8.099 -27.469 1.00 43.00 227 ASP A O 1
ATOM 1780 N N . GLU A 1 228 ? -4.601 7.199 -28.562 1.00 45.09 228 GLU A N 1
ATOM 1781 C CA . GLU A 1 228 ? -4.109 5.817 -28.673 1.00 45.09 228 GLU A CA 1
ATOM 1782 C C . GLU A 1 228 ? -2.788 5.695 -29.464 1.00 45.09 228 GLU A C 1
ATOM 1784 O O . GLU A 1 228 ? -2.104 4.677 -29.365 1.00 45.09 228 GLU A O 1
ATOM 1789 N N . ASP A 1 229 ? -2.367 6.763 -30.151 1.00 44.38 229 ASP A N 1
ATOM 1790 C CA . ASP A 1 229 ? -1.157 6.816 -30.981 1.00 44.38 229 ASP A CA 1
ATOM 1791 C C . ASP A 1 229 ? 0.096 7.375 -30.278 1.00 44.38 229 ASP A C 1
ATOM 1793 O O . ASP A 1 229 ? 1.186 7.379 -30.859 1.00 44.38 229 ASP A O 1
ATOM 1797 N N . GLN A 1 230 ? 0.006 7.829 -29.020 1.00 49.91 230 GLN A N 1
ATOM 1798 C CA . GLN A 1 230 ? 1.173 8.336 -28.287 1.00 49.91 230 GLN A CA 1
ATOM 1799 C C . GLN A 1 230 ? 1.633 7.372 -27.191 1.00 49.91 230 GLN A C 1
ATOM 1801 O O . GLN A 1 230 ? 0.876 6.946 -26.321 1.00 49.91 230 GLN A O 1
ATOM 1806 N N . ASN A 1 231 ? 2.930 7.042 -27.219 1.00 51.59 231 ASN A N 1
ATOM 1807 C CA . ASN A 1 231 ? 3.598 6.250 -26.186 1.00 51.59 231 ASN A CA 1
ATOM 1808 C C . ASN A 1 231 ? 3.202 6.732 -24.777 1.00 51.59 231 ASN A C 1
ATOM 1810 O O . ASN A 1 231 ? 3.219 7.943 -24.541 1.00 51.59 231 ASN A O 1
ATOM 1814 N N . PRO A 1 232 ? 2.920 5.822 -23.821 1.00 55.25 232 PRO A N 1
ATOM 1815 C CA . PRO A 1 232 ? 2.475 6.207 -22.488 1.00 55.25 232 PRO A CA 1
ATOM 1816 C C . PRO A 1 232 ? 3.479 7.188 -21.881 1.00 55.25 232 PRO A C 1
ATOM 1818 O O . PRO A 1 232 ? 4.648 6.857 -21.706 1.00 55.25 232 PRO A O 1
ATOM 1821 N N . THR A 1 233 ? 3.053 8.410 -21.577 1.00 64.94 233 THR A N 1
ATOM 1822 C CA . THR A 1 233 ? 3.947 9.471 -21.080 1.00 64.94 233 THR A CA 1
ATOM 1823 C C . THR A 1 233 ? 4.309 9.270 -19.607 1.00 64.94 233 THR A C 1
ATOM 1825 O O . THR A 1 233 ? 5.349 9.746 -19.144 1.00 64.94 233 THR A O 1
ATOM 1828 N N . CYS A 1 234 ? 3.499 8.518 -18.856 1.00 76.50 234 CYS A N 1
ATOM 1829 C CA . CYS A 1 234 ? 3.663 8.344 -17.417 1.00 76.50 234 CYS A CA 1
ATOM 1830 C C . CYS A 1 234 ? 4.949 7.579 -17.051 1.00 76.50 234 CYS A C 1
ATOM 1832 O O . CYS A 1 234 ? 5.170 6.438 -17.465 1.00 76.50 234 CYS A O 1
ATOM 1834 N N . PHE A 1 235 ? 5.782 8.199 -16.204 1.00 85.44 235 PHE A N 1
ATOM 1835 C CA . PHE A 1 235 ? 7.024 7.622 -15.676 1.00 85.44 235 PHE A CA 1
ATOM 1836 C C . PHE A 1 235 ? 6.823 6.213 -15.092 1.00 85.44 235 PHE A C 1
ATOM 1838 O O . PHE A 1 235 ? 7.588 5.302 -15.408 1.00 85.44 235 PHE A O 1
ATOM 1845 N N . TYR A 1 236 ? 5.774 6.023 -14.286 1.00 87.31 236 TYR A N 1
ATOM 1846 C CA . TYR A 1 236 ? 5.520 4.764 -13.583 1.00 87.31 236 TYR A CA 1
ATOM 1847 C C . TYR A 1 236 ? 5.120 3.619 -14.519 1.00 87.31 236 TYR A C 1
ATOM 1849 O O . TYR A 1 236 ? 5.562 2.493 -14.318 1.00 87.31 236 TYR A O 1
ATOM 1857 N N . ILE A 1 237 ? 4.364 3.904 -15.583 1.00 86.12 237 ILE A N 1
ATOM 1858 C CA . ILE A 1 237 ? 4.026 2.904 -16.609 1.00 86.12 237 ILE A CA 1
ATOM 1859 C C . ILE A 1 237 ? 5.296 2.481 -17.357 1.00 86.12 237 ILE A C 1
ATOM 1861 O O . ILE A 1 237 ? 5.541 1.298 -17.589 1.00 86.12 237 ILE A O 1
ATOM 1865 N N . ASN A 1 238 ? 6.144 3.450 -17.695 1.00 87.25 238 ASN A N 1
ATOM 1866 C CA . ASN A 1 238 ? 7.356 3.204 -18.465 1.00 87.25 238 ASN A CA 1
ATOM 1867 C C . ASN A 1 238 ? 8.432 2.437 -17.689 1.00 87.25 238 ASN A C 1
ATOM 1869 O O . ASN A 1 238 ? 9.063 1.547 -18.259 1.00 87.25 238 ASN A O 1
ATOM 1873 N N . ILE A 1 239 ? 8.625 2.731 -16.398 1.00 88.44 239 ILE A N 1
ATOM 1874 C CA . ILE A 1 239 ? 9.601 2.010 -15.563 1.00 88.44 239 ILE A CA 1
ATOM 1875 C C . ILE A 1 239 ? 9.147 0.579 -15.240 1.00 88.44 239 ILE A C 1
ATOM 1877 O O . ILE A 1 239 ? 9.979 -0.292 -15.005 1.00 88.44 239 ILE A O 1
ATOM 1881 N N . GLN A 1 240 ? 7.835 0.328 -15.253 1.00 88.56 240 GLN A N 1
ATOM 1882 C CA . GLN 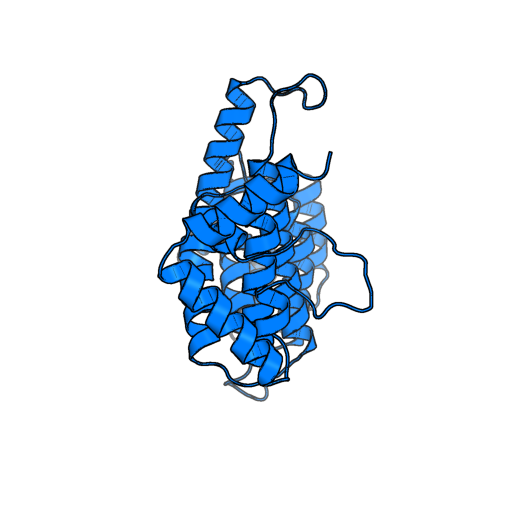A 1 240 ? 7.240 -1.000 -15.082 1.00 88.56 240 GLN A CA 1
ATOM 1883 C C . GLN A 1 240 ? 7.207 -1.820 -16.382 1.00 88.56 240 GLN A C 1
ATOM 1885 O O . GLN A 1 240 ? 6.942 -3.020 -16.335 1.00 88.56 240 GLN A O 1
ATOM 1890 N N . SER A 1 241 ? 7.467 -1.200 -17.539 1.00 83.75 241 SER A N 1
ATOM 1891 C CA . SER A 1 241 ? 7.444 -1.882 -18.834 1.00 83.75 241 SER A CA 1
ATOM 1892 C C . SER A 1 241 ? 8.533 -2.952 -18.939 1.00 83.75 241 SER A C 1
ATOM 1894 O O . SER A 1 241 ? 9.644 -2.757 -18.453 1.00 83.75 241 SER A O 1
ATOM 1896 N N . GLY A 1 242 ? 8.258 -4.041 -19.661 1.00 80.81 242 GLY A N 1
ATOM 1897 C CA . GLY A 1 242 ? 9.265 -5.045 -20.033 1.00 80.81 242 GLY A CA 1
ATOM 1898 C C . GLY A 1 242 ? 10.220 -4.601 -21.152 1.00 80.81 242 GLY A C 1
ATOM 1899 O O . GLY A 1 242 ? 11.204 -5.278 -21.427 1.00 80.81 242 GLY A O 1
ATOM 1900 N N . THR A 1 243 ? 9.954 -3.469 -21.809 1.00 85.69 243 THR A N 1
ATOM 1901 C CA . THR A 1 243 ? 10.737 -2.994 -22.962 1.00 85.69 243 THR A CA 1
ATOM 1902 C C . THR A 1 243 ? 11.846 -2.024 -22.541 1.00 85.69 243 THR A C 1
ATOM 1904 O O . THR A 1 243 ? 11.549 -0.990 -21.930 1.00 85.69 243 THR A O 1
ATOM 1907 N N . ALA A 1 244 ? 13.087 -2.266 -22.974 1.00 85.50 244 ALA A N 1
ATOM 1908 C CA . ALA A 1 244 ? 14.239 -1.408 -22.667 1.00 85.50 244 ALA A CA 1
ATOM 1909 C C . ALA A 1 244 ? 14.042 0.062 -23.088 1.00 85.50 244 ALA A C 1
ATOM 1911 O O . ALA A 1 244 ? 14.418 0.967 -22.348 1.00 85.50 244 ALA A O 1
ATOM 1912 N N . GLY A 1 245 ? 13.390 0.318 -24.230 1.00 86.50 245 GLY A N 1
ATOM 1913 C CA . GLY A 1 245 ? 13.123 1.680 -24.711 1.00 86.50 245 GLY A CA 1
ATOM 1914 C C . GLY A 1 245 ? 12.267 2.510 -23.744 1.00 86.50 245 GLY A C 1
ATOM 1915 O O . GLY A 1 245 ? 12.630 3.637 -23.405 1.00 86.50 245 GLY A O 1
ATOM 1916 N N . ARG A 1 246 ? 11.170 1.935 -23.228 1.00 85.94 246 ARG A N 1
ATOM 1917 C CA . ARG A 1 246 ? 10.312 2.598 -22.227 1.00 85.94 246 ARG A CA 1
ATOM 1918 C C . ARG A 1 246 ? 11.037 2.790 -20.894 1.00 85.94 246 ARG A C 1
ATOM 1920 O O . ARG A 1 246 ? 10.969 3.872 -20.316 1.00 85.94 246 ARG A O 1
ATOM 1927 N N . GLN A 1 247 ? 11.804 1.799 -20.440 1.00 88.12 247 GLN A N 1
ATOM 1928 C CA . GLN A 1 247 ? 12.600 1.938 -19.216 1.00 88.12 247 GLN A CA 1
ATOM 1929 C C . GLN A 1 247 ? 13.662 3.044 -19.346 1.00 88.12 247 GLN A C 1
ATOM 1931 O O . GLN A 1 247 ? 13.803 3.867 -18.442 1.00 88.12 247 GLN A O 1
ATOM 1936 N N . LEU A 1 248 ? 14.356 3.129 -20.487 1.00 87.31 248 LEU A N 1
ATOM 1937 C CA . LEU A 1 248 ? 15.338 4.180 -20.765 1.00 87.31 248 LEU A CA 1
ATOM 1938 C C . LEU A 1 248 ? 14.692 5.570 -20.791 1.00 87.31 248 LEU A C 1
ATOM 1940 O O . LEU A 1 248 ? 15.259 6.521 -20.253 1.00 87.31 248 LEU A O 1
ATOM 1944 N N . TYR A 1 249 ? 13.495 5.695 -21.370 1.00 84.69 249 TYR A N 1
ATOM 1945 C CA . TYR A 1 249 ? 12.719 6.934 -21.327 1.00 84.69 249 TYR A CA 1
ATOM 1946 C C . TYR A 1 249 ? 12.389 7.352 -19.885 1.00 84.69 249 TYR A C 1
ATOM 1948 O O . TYR A 1 249 ? 12.614 8.506 -19.513 1.00 84.69 249 TYR A O 1
ATOM 1956 N N . ALA A 1 250 ? 11.924 6.417 -19.047 1.00 87.00 250 ALA A N 1
ATOM 1957 C CA . ALA A 1 250 ? 11.640 6.692 -17.638 1.00 87.00 250 ALA A CA 1
ATOM 1958 C C . ALA A 1 250 ? 12.894 7.152 -16.878 1.00 87.00 250 ALA A C 1
ATOM 1960 O O . ALA A 1 250 ? 12.835 8.136 -16.141 1.00 87.00 250 ALA A O 1
ATOM 1961 N N . ILE A 1 251 ? 14.035 6.491 -17.099 1.00 88.00 251 ILE A N 1
ATOM 1962 C CA . ILE A 1 251 ? 15.319 6.866 -16.491 1.00 88.00 251 ILE A CA 1
ATOM 1963 C C . ILE A 1 251 ? 15.725 8.277 -16.925 1.00 88.00 251 ILE A C 1
ATOM 1965 O O . ILE A 1 251 ? 16.040 9.097 -16.070 1.00 88.00 251 ILE A O 1
ATOM 1969 N N . ARG A 1 252 ? 15.641 8.604 -18.222 1.00 85.06 252 ARG A N 1
ATOM 1970 C CA . ARG A 1 252 ? 15.930 9.960 -18.725 1.00 85.06 252 ARG A CA 1
ATOM 1971 C C . ARG A 1 252 ? 15.035 11.012 -18.067 1.00 85.06 252 ARG A C 1
ATOM 1973 O O . ARG A 1 252 ? 15.534 12.051 -17.640 1.00 85.06 252 ARG A O 1
ATOM 1980 N N . ARG A 1 253 ? 13.731 10.739 -17.935 1.00 82.62 253 ARG A N 1
ATOM 1981 C CA . ARG A 1 253 ? 12.777 11.635 -17.255 1.00 82.62 253 ARG A CA 1
ATOM 1982 C C . ARG A 1 253 ? 13.135 11.828 -15.778 1.00 82.62 253 ARG A C 1
ATOM 1984 O O . ARG A 1 253 ? 13.071 12.953 -15.291 1.00 82.62 253 ARG A O 1
ATOM 1991 N N . LEU A 1 254 ? 13.560 10.769 -15.088 1.00 87.06 254 LEU A N 1
ATOM 1992 C CA . LEU A 1 254 ? 14.043 10.851 -13.708 1.00 87.06 254 LEU A CA 1
ATOM 1993 C C . LEU A 1 254 ? 15.339 11.666 -13.600 1.00 87.06 254 LEU A C 1
ATOM 1995 O O . LEU A 1 254 ? 15.439 12.516 -12.725 1.00 87.06 254 LEU A O 1
ATOM 1999 N N . THR A 1 255 ? 16.310 11.460 -14.492 1.00 86.44 255 THR A N 1
ATOM 2000 C CA . THR A 1 255 ? 17.559 12.239 -14.511 1.00 86.44 255 THR A CA 1
ATOM 2001 C C . THR A 1 255 ? 17.283 13.729 -14.697 1.00 86.44 255 THR A C 1
ATOM 2003 O O . THR A 1 255 ? 17.833 14.547 -13.965 1.00 86.44 255 THR A O 1
ATOM 2006 N N . LEU A 1 256 ? 16.387 14.085 -15.622 1.00 82.31 256 LEU A N 1
ATOM 2007 C CA . LEU A 1 256 ? 15.965 15.472 -15.827 1.00 82.31 256 LEU A CA 1
ATOM 2008 C C . LEU A 1 256 ? 15.272 16.048 -14.587 1.00 82.31 256 LEU A C 1
ATOM 2010 O O . LEU A 1 256 ? 15.556 17.179 -14.205 1.00 82.31 256 LEU A O 1
ATOM 2014 N N . PHE A 1 257 ? 14.412 15.264 -13.932 1.00 83.56 257 PHE A N 1
ATOM 2015 C CA . PHE A 1 257 ? 13.758 15.671 -12.688 1.00 83.56 257 PHE A CA 1
ATOM 2016 C C . PHE A 1 257 ? 14.756 15.932 -11.557 1.00 83.56 257 PHE A C 1
ATOM 2018 O O . PHE A 1 257 ? 14.619 16.917 -10.842 1.00 83.56 257 PHE A O 1
ATOM 2025 N N . LEU A 1 258 ? 15.763 15.069 -11.401 1.00 84.31 258 LEU A N 1
ATOM 2026 C CA . LEU A 1 258 ? 16.798 15.223 -10.376 1.00 84.31 258 LEU A CA 1
ATOM 2027 C C . LEU A 1 258 ? 17.714 16.421 -10.654 1.00 84.31 258 LEU A C 1
ATOM 2029 O O . LEU A 1 258 ? 18.142 17.082 -9.714 1.00 84.31 258 LEU A O 1
ATOM 2033 N N . ALA A 1 259 ? 17.998 16.709 -11.927 1.00 83.56 259 ALA A N 1
ATOM 2034 C CA . ALA A 1 259 ? 18.793 17.867 -12.323 1.00 83.56 259 ALA A CA 1
ATOM 2035 C C . ALA A 1 259 ? 18.027 19.188 -12.138 1.00 83.56 259 ALA A C 1
ATOM 2037 O O . ALA A 1 259 ? 18.613 20.184 -11.719 1.00 83.56 259 ALA A O 1
ATOM 2038 N N . ASN A 1 260 ? 16.726 19.211 -12.447 1.00 76.94 260 ASN A N 1
ATOM 2039 C CA . ASN A 1 260 ? 15.873 20.376 -12.234 1.00 76.94 260 ASN A CA 1
ATOM 2040 C C . ASN A 1 260 ? 14.386 19.967 -12.075 1.00 76.94 260 ASN A C 1
ATOM 2042 O O . ASN A 1 260 ? 13.668 19.781 -13.065 1.00 76.94 260 ASN A O 1
ATOM 2046 N N . PRO A 1 261 ? 13.881 19.876 -10.829 1.00 66.19 261 PRO A N 1
ATOM 2047 C CA . PRO A 1 261 ? 12.508 19.442 -10.554 1.00 66.19 261 PRO A CA 1
ATOM 2048 C C . PRO A 1 261 ? 11.454 20.399 -11.124 1.00 66.19 261 PRO A C 1
ATOM 2050 O O . PRO A 1 261 ? 10.362 19.986 -11.529 1.00 66.19 261 PRO A O 1
ATOM 2053 N N . LEU A 1 262 ? 11.794 21.692 -11.180 1.00 61.09 262 LEU A N 1
ATOM 2054 C CA . LEU A 1 262 ? 10.892 22.753 -11.611 1.00 61.09 262 LEU A CA 1
ATOM 2055 C C . LEU A 1 262 ? 10.681 22.757 -13.121 1.00 61.09 262 LEU A C 1
ATOM 2057 O O . LEU A 1 262 ? 9.636 23.223 -13.542 1.00 61.09 262 LEU A O 1
ATOM 2061 N N . THR A 1 263 ? 11.577 22.201 -13.945 1.00 58.12 263 THR A N 1
ATOM 2062 C CA . THR A 1 263 ? 11.384 22.158 -15.412 1.00 58.12 263 THR A CA 1
ATOM 2063 C C . THR A 1 263 ? 10.265 21.207 -15.839 1.00 58.12 263 THR A C 1
ATOM 2065 O O . THR A 1 263 ? 9.673 21.377 -16.902 1.00 58.12 263 THR A O 1
ATOM 2068 N N . ILE A 1 264 ? 9.967 20.195 -15.022 1.00 56.78 264 ILE A N 1
ATOM 2069 C CA . ILE A 1 264 ? 8.887 19.233 -15.284 1.00 56.78 264 ILE A CA 1
ATOM 2070 C C . ILE A 1 264 ? 7.563 19.749 -14.709 1.00 56.78 264 ILE A C 1
ATOM 2072 O O . ILE A 1 264 ? 6.526 19.619 -15.357 1.00 56.78 264 ILE A O 1
ATOM 2076 N N . ALA A 1 265 ? 7.593 20.381 -13.532 1.00 53.16 265 ALA A N 1
ATOM 2077 C CA . ALA A 1 265 ? 6.416 21.019 -12.942 1.00 53.16 265 ALA A CA 1
ATOM 2078 C C . ALA A 1 265 ? 5.986 22.288 -13.708 1.00 53.16 265 ALA A C 1
ATOM 2080 O O . ALA A 1 265 ? 4.793 22.489 -13.923 1.00 53.16 265 ALA A O 1
ATOM 2081 N N . SER A 1 266 ? 6.934 23.108 -14.181 1.00 46.88 266 SER A N 1
ATOM 2082 C CA . SER A 1 266 ? 6.653 24.338 -14.933 1.00 46.88 266 SER A CA 1
ATOM 2083 C C . SER A 1 266 ? 6.071 24.050 -16.311 1.00 46.88 266 SER A C 1
ATOM 2085 O O . SER A 1 266 ? 5.095 24.684 -16.685 1.00 46.88 266 SER A O 1
ATOM 2087 N N . LYS A 1 267 ? 6.567 23.035 -17.035 1.00 50.59 267 LYS A N 1
ATOM 2088 C CA . LYS A 1 267 ? 5.949 22.597 -18.299 1.00 50.59 267 LYS A CA 1
ATOM 2089 C C . LYS A 1 267 ? 4.495 22.151 -18.116 1.00 50.59 267 LYS A C 1
ATOM 2091 O O . LYS A 1 267 ? 3.674 22.432 -18.980 1.00 50.59 267 LYS A O 1
ATOM 2096 N N . LYS A 1 268 ? 4.167 21.507 -16.990 1.00 52.78 268 LYS A N 1
ATOM 2097 C CA . LYS A 1 268 ? 2.795 21.094 -16.650 1.00 52.78 268 LYS A CA 1
ATOM 2098 C C . LYS A 1 268 ? 1.895 22.271 -16.268 1.00 52.78 268 LYS A C 1
ATOM 2100 O O . LYS A 1 268 ? 0.764 22.329 -16.732 1.00 52.78 268 LYS A O 1
ATOM 2105 N N . ALA A 1 269 ? 2.397 23.206 -15.458 1.00 46.44 269 ALA A N 1
ATOM 2106 C CA . ALA A 1 269 ? 1.667 24.426 -15.112 1.00 46.44 269 ALA A CA 1
ATOM 2107 C C . ALA A 1 269 ? 1.401 25.289 -16.357 1.00 46.44 269 ALA A C 1
ATOM 2109 O O . ALA A 1 269 ? 0.292 25.769 -16.542 1.00 46.44 269 ALA A O 1
ATOM 2110 N N . ILE A 1 270 ? 2.388 25.409 -17.249 1.00 43.38 270 ILE A N 1
ATOM 2111 C CA . ILE A 1 270 ? 2.260 26.150 -18.507 1.00 43.38 270 ILE A CA 1
ATOM 2112 C C . ILE A 1 270 ? 1.264 25.456 -19.447 1.00 43.38 270 ILE A C 1
ATOM 2114 O O . ILE A 1 270 ? 0.356 26.121 -19.924 1.00 43.38 270 ILE A O 1
ATOM 2118 N N . ALA A 1 271 ? 1.354 24.134 -19.647 1.00 43.84 271 ALA A N 1
ATOM 2119 C CA . ALA A 1 271 ? 0.422 23.394 -20.507 1.00 43.84 271 ALA A CA 1
ATOM 2120 C C . ALA A 1 271 ? -1.043 23.472 -20.030 1.00 43.84 271 ALA A C 1
ATOM 2122 O O . ALA A 1 271 ? -1.948 23.581 -20.853 1.00 43.84 271 ALA A O 1
ATOM 2123 N N . ALA A 1 272 ? -1.280 23.459 -18.713 1.00 45.31 272 ALA A N 1
ATOM 2124 C CA . ALA A 1 272 ? -2.615 23.632 -18.137 1.00 45.31 272 ALA A CA 1
ATOM 2125 C C . ALA A 1 272 ? -3.148 25.074 -18.262 1.00 45.31 272 ALA A C 1
ATOM 2127 O O . ALA A 1 272 ? -4.357 25.270 -18.319 1.00 45.31 272 ALA A O 1
ATOM 2128 N N . CYS A 1 273 ? -2.267 26.078 -18.327 1.00 37.28 273 CYS A N 1
ATOM 2129 C CA . CYS A 1 273 ? -2.639 27.479 -18.547 1.00 37.28 273 CYS A CA 1
ATOM 2130 C C . CYS A 1 273 ? -2.815 27.846 -20.031 1.00 37.28 273 CYS A C 1
ATOM 2132 O O . CYS A 1 273 ? -3.467 28.842 -20.323 1.00 37.28 273 CYS A O 1
ATOM 2134 N N . THR A 1 274 ? -2.243 27.077 -20.962 1.00 43.91 274 THR A N 1
ATOM 2135 C CA . THR A 1 274 ? -2.338 27.324 -22.415 1.00 43.91 274 THR A CA 1
ATOM 2136 C C . THR A 1 274 ? -3.372 26.450 -23.133 1.00 43.91 274 THR A C 1
ATOM 2138 O O . THR A 1 274 ? -3.495 26.550 -24.347 1.00 43.91 274 THR A O 1
ATOM 2141 N N . GLY A 1 275 ? -4.075 25.567 -22.416 1.00 41.38 275 GLY A N 1
ATOM 2142 C CA . GLY A 1 275 ? -5.118 24.681 -22.956 1.00 41.38 275 GLY A CA 1
ATOM 2143 C C . GLY A 1 275 ? -6.556 25.162 -22.722 1.00 41.38 275 GLY A C 1
ATOM 2144 O O . GLY A 1 275 ? -7.449 24.320 -22.656 1.00 41.38 275 GLY A O 1
ATOM 2145 N N . GLY A 1 276 ? -6.757 26.469 -22.521 1.00 33.88 276 GLY A N 1
ATOM 2146 C CA . GLY A 1 276 ? -8.074 27.113 -22.428 1.00 33.88 276 GLY A CA 1
ATOM 2147 C C . GLY A 1 276 ? -8.530 27.675 -23.764 1.00 33.88 276 GLY A C 1
ATOM 2148 O O . GLY A 1 276 ? -7.661 28.225 -24.476 1.00 33.88 276 GLY A O 1
#

Radius of gyration: 21.48 Å; chains: 1; bounding box: 41×56×65 Å

Secondary structure (DSSP, 8-state):
-HHHHHHHHHTTTTTS----S-HHHHHHHHHHHHS--PPPTT---TTTTT-HHHHHHHHHT-B-SS-TTSB-HHHHHHHHHHHHHHTTS--TT--HHHHHHHHHHHHHHHHHHHHTTSS-HHHHHHHHHHHHHHHHHHHHHHT---BTTTTB-HHHHHHHHHHHHHHHIIIIIIIIHHHHHHHHHH--HHHHHHHHHHHHHHHHHHTTT-TTTHHHHTT---S----TTS----HHHHHH-SSHHHHHHHHHHHHHHHH-HHHHHHHHHHHHHS--

Sequence (276 aa):
QLLSCLGNIYSLKSIQGECLFSTEIFKALLVVRNQQVDPSSVSPGAEFEKCIIYKLLCMLNSWSKSHLDMVDASQRESALSALMELCNLPMENYTKEHRLNYFINLAGAHSALYSLQSAEIQLRDLALDYLIRLAEILAEGLKCKPGNESGLTKEEANTRKKVYTKLVNEIFVQAVWPGLVRGIKQSAGPRRLHFLRLLSGLVRTLGSAHPFFAPMALLADFSTSRDEDQNPTCFYINIQSGTAGRQLYAIRRLTLFLANPLTIASKKAIAACTGG